Protein AF-A0A545AES4-F1 (afdb_monomer)

Foldseek 3Di:
DDDDDDDDDDDDDDDDDDDDPDDDDDDDDDDDDWDDDPNDIDGPDPPPPDDPDDPDDDDDDDDDDDDDPDPDPDPPPDDPPVPVVVVVVVVVVVVVVVVVVVVVVVVVVVVVVVVVVVVVVVVVVVPVPPDDPDDDDDDDDDDDDDDDDDPDPDPDPDPDPLLDFDLPDDWAWPDFFDKDKDQADAQVFWFAAQLPGDINDPFQGQWGWHQYPVGIKIWRQQFSWKFKDQDLDDDPSRRSVRCVVDTDHTIDHDDQQIKMWTWGDPVRQVVVVHAIKTKIWGFHHQDPSRMTIITIIITGRD

Radius of gyration: 34.96 Å; Cα contacts (8 Å, |Δi|>4): 377; chains: 1; bounding box: 79×64×138 Å

Mean predicted aligned error: 18.35 Å

Solvent-accessible surface area (backbone atoms only — not comparable to full-atom values): 19213 Å² total; per-residue (Å²): 141,83,86,85,89,82,84,86,87,77,86,85,83,78,79,83,79,80,83,83,82,80,81,82,89,75,90,84,77,88,83,72,81,67,59,74,61,93,90,45,80,51,71,79,76,79,78,80,92,78,82,87,77,82,78,81,82,78,85,79,82,90,78,82,87,80,92,74,93,74,88,72,95,66,91,84,74,86,90,64,66,70,60,57,53,50,55,52,52,53,52,51,50,52,53,52,50,54,53,53,55,53,51,54,56,55,55,57,58,54,58,54,52,51,55,53,52,52,53,52,52,55,56,61,67,64,64,81,70,77,73,80,86,79,83,80,89,80,95,74,86,82,77,92,74,81,89,69,76,81,75,76,80,71,77,74,76,71,83,63,57,74,90,58,81,56,71,85,59,79,66,48,78,72,48,70,75,43,75,45,75,47,63,46,73,36,66,87,31,34,37,26,15,71,84,57,88,40,71,65,51,95,65,56,44,22,32,30,31,20,41,46,100,90,43,57,35,43,29,34,77,53,21,70,34,26,18,81,43,93,55,70,80,66,51,72,52,52,34,43,50,42,34,71,75,50,61,44,79,50,63,44,73,80,44,64,60,44,16,37,26,33,33,40,24,54,73,43,23,52,78,70,76,45,70,35,27,43,32,43,39,27,27,67,39,64,46,97,89,54,34,36,34,31,36,32,32,30,22,39,61,104

Structure (mmCIF, N/CA/C/O backbone):
data_AF-A0A545AES4-F1
#
_entry.id   AF-A0A545AES4-F1
#
loop_
_atom_site.group_PDB
_atom_site.id
_atom_site.type_symbol
_atom_site.label_atom_id
_atom_site.label_alt_id
_atom_site.label_comp_id
_atom_site.label_asym_id
_atom_site.label_entity_id
_atom_site.label_seq_id
_atom_site.pdbx_PDB_ins_code
_atom_site.Cartn_x
_atom_site.Cartn_y
_atom_site.Cartn_z
_atom_site.occupancy
_atom_site.B_iso_or_equiv
_atom_site.auth_seq_id
_atom_site.auth_comp_id
_atom_site.auth_asym_id
_atom_site.auth_atom_id
_atom_site.pdbx_PDB_model_num
ATOM 1 N N . MET A 1 1 ? -3.522 9.926 68.751 1.00 45.75 1 MET A N 1
ATOM 2 C CA . MET A 1 1 ? -3.752 11.242 68.118 1.00 45.75 1 MET A CA 1
ATOM 3 C C . MET A 1 1 ? -2.494 11.589 67.343 1.00 45.75 1 MET A C 1
ATOM 5 O O . MET A 1 1 ? -1.474 11.838 67.967 1.00 45.75 1 MET A O 1
ATOM 9 N N . ALA A 1 2 ? -2.539 11.475 66.016 1.00 41.78 2 ALA A N 1
ATOM 10 C CA . ALA A 1 2 ? -1.412 11.739 65.123 1.00 41.78 2 ALA A CA 1
ATOM 11 C C . ALA A 1 2 ? -1.805 12.884 64.181 1.00 41.78 2 ALA A C 1
ATOM 13 O O . ALA A 1 2 ? -2.934 12.910 63.693 1.00 41.78 2 ALA A O 1
ATOM 14 N N . ALA A 1 3 ? -0.907 13.852 64.005 1.00 49.16 3 ALA A N 1
ATOM 15 C CA . ALA A 1 3 ? -1.125 15.043 63.188 1.00 49.16 3 ALA A CA 1
ATOM 16 C C . ALA A 1 3 ? -0.966 14.733 61.683 1.00 49.16 3 ALA A C 1
ATOM 18 O O . ALA A 1 3 ? -0.164 13.863 61.335 1.00 49.16 3 ALA A O 1
ATOM 19 N N . PRO A 1 4 ? -1.686 15.438 60.789 1.00 53.66 4 PRO A N 1
ATOM 20 C CA . PRO A 1 4 ? -1.562 15.244 59.347 1.00 53.66 4 PRO A CA 1
ATOM 21 C C . PRO A 1 4 ? -0.333 15.970 58.758 1.00 53.66 4 PRO A C 1
ATOM 23 O O . PRO A 1 4 ? 0.106 16.984 59.315 1.00 53.66 4 PRO A O 1
ATOM 26 N N . PRO A 1 5 ? 0.220 15.485 57.628 1.00 63.12 5 PRO A N 1
ATOM 27 C CA . PRO A 1 5 ? 1.335 16.129 56.942 1.00 63.12 5 PRO A CA 1
ATOM 28 C C . PRO A 1 5 ? 0.883 17.360 56.139 1.00 63.12 5 PRO A C 1
ATOM 30 O O . PRO A 1 5 ? -0.225 17.411 55.607 1.00 63.12 5 PRO A O 1
ATOM 33 N N . ARG A 1 6 ? 1.765 18.364 56.072 1.00 62.00 6 ARG A N 1
ATOM 34 C CA . ARG A 1 6 ? 1.597 19.618 55.323 1.00 62.00 6 ARG A CA 1
ATOM 35 C C . ARG A 1 6 ? 2.021 19.440 53.859 1.00 62.00 6 ARG A C 1
ATOM 37 O O . ARG A 1 6 ? 3.122 18.954 53.615 1.00 62.00 6 ARG A O 1
ATOM 44 N N . SER A 1 7 ? 1.189 19.904 52.926 1.00 56.56 7 SER A N 1
ATOM 45 C CA . SER A 1 7 ? 1.568 20.164 51.527 1.00 56.56 7 SER A CA 1
ATOM 46 C C . SER A 1 7 ? 2.495 21.379 51.421 1.00 56.56 7 SER A C 1
ATOM 48 O O . SER A 1 7 ? 2.229 22.385 52.085 1.00 56.56 7 SER A O 1
ATOM 50 N N . PRO A 1 8 ? 3.526 21.343 50.560 1.00 63.03 8 PRO A N 1
ATOM 51 C CA . PRO A 1 8 ? 4.177 22.540 50.060 1.00 63.03 8 PRO A CA 1
ATOM 52 C C . PRO A 1 8 ? 3.640 22.883 48.661 1.00 63.03 8 PRO A C 1
ATOM 54 O O . PRO A 1 8 ? 4.053 22.288 47.670 1.00 63.03 8 PRO A O 1
ATOM 57 N N . ASP A 1 9 ? 2.742 23.866 48.600 1.00 59.09 9 ASP A N 1
ATOM 58 C CA . ASP A 1 9 ? 2.491 24.639 47.384 1.00 59.09 9 ASP A CA 1
ATOM 59 C C . ASP A 1 9 ? 3.522 25.770 47.311 1.00 59.09 9 ASP A C 1
ATOM 61 O O . ASP A 1 9 ? 3.648 26.577 48.236 1.00 59.09 9 ASP A O 1
ATOM 65 N N . GLY A 1 10 ? 4.257 25.831 46.205 1.00 54.75 10 GLY A N 1
ATOM 66 C CA . GLY A 1 10 ? 5.103 26.960 45.841 1.00 54.75 10 GLY A CA 1
ATOM 67 C C . GLY A 1 10 ? 4.972 27.217 44.339 1.00 54.75 10 GLY A C 1
ATOM 68 O O . GLY A 1 10 ? 5.222 26.293 43.565 1.00 54.75 10 GLY A O 1
ATOM 69 N N . PRO A 1 11 ? 4.572 28.423 43.899 1.00 59.97 11 PRO A N 1
ATOM 70 C CA . PRO A 1 11 ? 4.516 28.760 42.484 1.00 59.97 11 PRO A CA 1
ATOM 71 C C . PRO A 1 11 ? 5.922 29.100 41.975 1.00 59.97 11 PRO A C 1
ATOM 73 O O . PRO A 1 11 ? 6.606 29.959 42.533 1.00 59.97 11 PRO A O 1
ATOM 76 N N . LEU A 1 12 ? 6.354 28.423 40.910 1.00 57.97 12 LEU A N 1
ATOM 77 C CA . LEU A 1 12 ? 7.539 28.806 40.149 1.00 57.97 12 LEU A CA 1
ATOM 78 C C . LEU A 1 12 ? 7.166 29.948 39.199 1.00 57.97 12 LEU A C 1
ATOM 80 O O . LEU A 1 12 ? 6.454 29.759 38.216 1.00 57.97 12 LEU A O 1
ATOM 84 N N . ASP A 1 13 ? 7.648 31.135 39.548 1.00 55.09 13 ASP A N 1
ATOM 85 C CA . ASP A 1 13 ? 7.622 32.360 38.757 1.00 55.09 13 ASP A CA 1
ATOM 86 C C . ASP A 1 13 ? 8.677 32.248 37.639 1.00 55.09 13 ASP A C 1
ATOM 88 O O . ASP A 1 13 ? 9.871 32.473 37.857 1.00 55.09 13 ASP A O 1
ATOM 92 N N . VAL A 1 14 ? 8.255 31.803 36.451 1.00 58.81 14 VAL A N 1
ATOM 93 C CA . VAL A 1 14 ? 9.099 31.783 35.248 1.00 58.81 14 VAL A CA 1
ATOM 94 C C . VAL A 1 14 ? 8.961 33.139 34.567 1.00 58.81 14 VAL A C 1
ATOM 96 O O . VAL A 1 14 ? 8.034 33.387 33.798 1.00 58.81 14 VAL A O 1
ATOM 99 N N . ARG A 1 15 ? 9.898 34.035 34.888 1.00 53.31 15 ARG A N 1
ATOM 100 C CA . ARG A 1 15 ? 10.128 35.278 34.149 1.00 53.31 15 ARG A CA 1
ATOM 101 C C . ARG A 1 15 ? 10.428 34.950 32.689 1.00 53.31 15 ARG A C 1
ATOM 103 O O . ARG A 1 15 ? 11.353 34.196 32.405 1.00 53.31 15 ARG A O 1
ATOM 110 N N . GLY A 1 16 ? 9.645 35.539 31.791 1.00 52.03 16 GLY A N 1
ATOM 111 C CA . GLY A 1 16 ? 9.922 35.551 30.364 1.00 52.03 16 GLY A CA 1
ATOM 112 C C . GLY A 1 16 ? 11.184 36.357 30.071 1.00 52.03 16 GLY A C 1
ATOM 113 O O . GLY A 1 16 ? 11.254 37.544 30.383 1.00 52.03 16 GLY A O 1
ATOM 114 N N . GLU A 1 17 ? 12.166 35.698 29.471 1.00 45.28 17 GLU A N 1
ATOM 115 C CA . GLU A 1 17 ? 13.206 36.347 28.683 1.00 45.28 17 GLU A CA 1
ATOM 116 C C . GLU A 1 17 ? 12.674 36.456 27.248 1.00 45.28 17 GLU A C 1
ATOM 118 O O . GLU A 1 17 ? 12.504 35.455 26.550 1.00 45.28 17 GLU A O 1
ATOM 123 N N . GLU A 1 18 ? 12.329 37.678 26.839 1.00 52.84 18 GLU A N 1
ATOM 124 C CA . GLU A 1 18 ? 12.037 38.015 25.446 1.00 52.84 18 GLU A CA 1
ATOM 125 C C . GLU A 1 18 ? 13.330 37.904 24.618 1.00 52.84 18 GLU A C 1
ATOM 127 O O . GLU A 1 18 ? 14.343 38.497 24.999 1.00 52.84 18 GLU A O 1
ATOM 132 N N . PRO A 1 19 ? 13.337 37.176 23.487 1.00 53.12 19 PRO A N 1
ATOM 133 C CA . PRO A 1 19 ? 14.471 37.195 22.578 1.00 53.12 19 PRO A CA 1
ATOM 134 C C . PRO A 1 19 ? 14.543 38.539 21.836 1.00 53.12 19 PRO A C 1
ATOM 136 O O . PRO A 1 19 ? 13.635 38.921 21.097 1.00 53.12 19 PRO A O 1
ATOM 139 N N . ASP A 1 20 ? 15.658 39.233 22.057 1.00 53.75 20 ASP A N 1
ATOM 140 C CA . ASP A 1 20 ? 16.100 40.452 21.380 1.00 53.75 20 ASP A CA 1
ATOM 141 C C . ASP A 1 20 ? 16.414 40.164 19.900 1.00 53.75 20 ASP A C 1
ATOM 143 O O . ASP A 1 20 ? 17.462 39.615 19.555 1.00 53.75 20 ASP A O 1
ATOM 147 N N . TRP A 1 21 ? 15.482 40.517 19.012 1.00 45.78 21 TRP A N 1
ATOM 148 C CA . TRP A 1 21 ? 15.680 40.486 17.562 1.00 45.78 21 TRP A CA 1
ATOM 149 C C . TRP A 1 21 ? 16.315 41.798 17.096 1.00 45.78 21 TRP A C 1
ATOM 151 O O . TRP A 1 21 ? 15.661 42.660 16.505 1.00 45.78 21 TRP A O 1
ATOM 161 N N . SER A 1 22 ? 17.613 41.952 17.348 1.00 42.09 22 SER A N 1
ATOM 162 C CA . SER A 1 22 ? 18.402 43.007 16.718 1.00 42.09 22 SER A CA 1
ATOM 163 C C . SER A 1 22 ? 18.635 42.687 15.234 1.00 42.09 22 SER A C 1
ATOM 165 O O . SER A 1 22 ? 19.437 41.844 14.845 1.00 42.09 22 SER A O 1
ATOM 167 N N . VAL A 1 23 ? 17.831 43.370 14.421 1.00 46.19 23 VAL A N 1
ATOM 168 C CA . VAL A 1 23 ? 18.069 43.895 13.068 1.00 46.19 23 VAL A CA 1
ATOM 169 C C . VAL A 1 23 ? 19.469 43.611 12.494 1.00 46.19 23 VAL A C 1
ATOM 171 O O . VAL A 1 23 ? 20.437 44.297 12.819 1.00 46.19 23 VAL A O 1
ATOM 174 N N . TYR A 1 24 ? 19.543 42.668 11.552 1.00 43.44 24 TYR A N 1
ATOM 175 C CA . TYR A 1 24 ? 20.564 42.674 10.503 1.00 43.44 24 TYR A CA 1
ATOM 176 C C . TYR A 1 24 ? 19.987 43.399 9.281 1.00 43.44 24 TYR A C 1
ATOM 178 O O . TYR A 1 24 ? 19.135 42.863 8.575 1.00 43.44 24 TYR A O 1
ATOM 186 N N . ASP A 1 25 ? 20.443 44.632 9.063 1.00 42.59 25 ASP A N 1
ATOM 187 C CA . ASP A 1 25 ? 20.311 45.350 7.795 1.00 42.59 25 ASP A CA 1
ATOM 188 C C . ASP A 1 25 ? 21.421 44.850 6.850 1.00 42.59 25 ASP A C 1
ATOM 190 O O . ASP A 1 25 ? 22.582 45.241 6.984 1.00 42.59 25 ASP A O 1
ATOM 194 N N . GLU A 1 26 ? 21.075 43.990 5.889 1.00 42.25 26 GLU A N 1
ATOM 195 C CA . GLU A 1 26 ? 21.877 43.773 4.679 1.00 42.25 26 GLU A CA 1
ATOM 196 C C . GLU A 1 26 ? 21.095 44.251 3.443 1.00 42.25 26 GLU A C 1
ATOM 198 O O . GLU A 1 26 ? 19.902 43.960 3.302 1.00 42.25 26 GLU A O 1
ATOM 203 N N . PRO A 1 27 ? 21.734 44.996 2.522 1.00 47.88 27 PRO A N 1
ATOM 204 C CA . PRO A 1 27 ? 21.042 45.590 1.396 1.00 47.88 27 PRO A CA 1
ATOM 205 C C . PRO A 1 27 ? 20.914 44.602 0.232 1.00 47.88 27 PRO A C 1
ATOM 207 O O . PRO A 1 27 ? 21.886 44.251 -0.429 1.00 47.88 27 PRO A O 1
ATOM 210 N N . GLY A 1 28 ? 19.664 44.281 -0.096 1.00 48.66 28 GLY A N 1
ATOM 211 C CA . GLY A 1 28 ? 19.215 44.151 -1.479 1.00 48.66 28 GLY A CA 1
ATOM 212 C C . GLY A 1 28 ? 19.453 42.811 -2.168 1.00 48.66 28 GLY A C 1
ATOM 213 O O . GLY A 1 28 ? 20.361 42.681 -2.978 1.00 48.66 28 GLY A O 1
ATOM 214 N N . THR A 1 29 ? 18.493 41.897 -2.030 1.00 38.88 29 THR A N 1
ATOM 215 C CA . THR A 1 29 ? 18.044 41.059 -3.152 1.00 38.88 29 THR A CA 1
ATOM 216 C C . THR A 1 29 ? 16.517 40.943 -3.119 1.00 38.88 29 THR A C 1
ATOM 218 O O . THR A 1 29 ? 15.889 40.979 -2.064 1.00 38.88 29 THR A O 1
ATOM 221 N N . ARG A 1 30 ? 15.904 40.966 -4.306 1.00 43.34 30 ARG A N 1
ATOM 222 C CA . ARG A 1 30 ? 14.454 41.070 -4.519 1.00 43.34 30 ARG A CA 1
ATOM 223 C C . ARG A 1 30 ? 13.735 39.845 -3.939 1.00 43.34 30 ARG A C 1
ATOM 225 O O . ARG A 1 30 ? 14.039 38.722 -4.317 1.00 43.34 30 ARG A O 1
ATOM 232 N N . PHE A 1 31 ? 12.777 40.086 -3.047 1.00 40.44 31 PHE A N 1
ATOM 233 C CA . PHE A 1 31 ? 11.966 39.060 -2.393 1.00 40.44 31 PHE A CA 1
ATOM 234 C C . PHE A 1 31 ? 10.970 38.404 -3.362 1.00 40.44 31 PHE A C 1
ATOM 236 O O . PHE A 1 31 ? 9.982 39.029 -3.746 1.00 40.44 31 PHE A O 1
ATOM 243 N N . GLY A 1 32 ? 11.181 37.120 -3.656 1.00 44.41 32 GLY A N 1
ATOM 244 C CA . GLY A 1 32 ? 10.084 36.154 -3.717 1.00 44.41 32 GLY A CA 1
ATOM 245 C C . GLY A 1 32 ? 9.670 35.797 -2.285 1.00 44.41 32 GLY A C 1
ATOM 246 O O . GLY A 1 32 ? 10.514 35.729 -1.387 1.00 44.41 32 GLY A O 1
ATOM 247 N N . ARG A 1 33 ? 8.369 35.643 -2.029 1.00 40.34 33 ARG A N 1
ATOM 248 C CA . ARG A 1 33 ? 7.863 35.269 -0.701 1.00 40.34 33 ARG A CA 1
ATOM 249 C C . ARG A 1 33 ? 8.246 33.814 -0.437 1.00 40.34 33 ARG A C 1
ATOM 251 O O . ARG A 1 33 ? 7.745 32.926 -1.107 1.00 40.34 33 ARG A O 1
ATOM 258 N N . SER A 1 34 ? 9.124 33.572 0.530 1.00 40.31 34 SER A N 1
ATOM 259 C CA . SER A 1 34 ? 9.355 32.229 1.063 1.00 40.31 34 SER A CA 1
ATOM 260 C C . SER A 1 34 ? 8.657 32.112 2.413 1.00 40.31 34 SER A C 1
ATOM 262 O O . SER A 1 34 ? 8.711 33.026 3.237 1.00 40.31 34 SER A O 1
ATOM 264 N N . ALA A 1 35 ? 7.963 30.999 2.624 1.00 42.31 35 ALA A N 1
ATOM 265 C CA . ALA A 1 35 ? 7.434 30.613 3.921 1.00 42.31 35 ALA A CA 1
ATOM 266 C C . ALA A 1 35 ? 8.080 29.283 4.308 1.00 42.31 35 ALA A C 1
ATOM 268 O O . ALA A 1 35 ? 8.069 28.325 3.534 1.00 42.31 35 ALA A O 1
ATOM 269 N N . THR A 1 36 ? 8.660 29.233 5.502 1.00 36.16 36 THR A N 1
ATOM 270 C CA . THR A 1 36 ? 9.260 28.013 6.042 1.00 36.16 36 THR A CA 1
ATOM 271 C C . THR A 1 36 ? 8.241 27.345 6.948 1.00 36.16 36 THR A C 1
ATOM 273 O O . THR A 1 36 ? 7.887 27.889 7.994 1.00 36.16 36 THR A O 1
ATOM 276 N N . VAL A 1 37 ? 7.777 26.160 6.561 1.00 41.34 37 VAL A N 1
ATOM 277 C CA . VAL A 1 37 ? 6.876 25.337 7.374 1.00 41.34 37 VAL A CA 1
ATOM 278 C C . VAL A 1 37 ? 7.590 24.006 7.629 1.00 41.34 37 VAL A C 1
ATOM 280 O O . VAL A 1 37 ? 7.983 23.315 6.695 1.00 41.34 37 VAL A O 1
ATOM 283 N N . TYR A 1 38 ? 7.849 23.699 8.906 1.00 44.91 38 TYR A N 1
ATOM 284 C CA . TYR A 1 38 ? 8.567 22.501 9.386 1.00 44.91 38 TYR A CA 1
ATOM 285 C C . TYR A 1 38 ? 9.943 22.230 8.744 1.00 44.91 38 TYR A C 1
ATOM 287 O O . TYR A 1 38 ? 10.274 21.100 8.397 1.00 44.91 38 TYR A O 1
ATOM 295 N N . GLY A 1 39 ? 10.783 23.258 8.599 1.00 47.69 39 GLY A N 1
ATOM 296 C CA . GLY A 1 39 ? 12.192 23.077 8.212 1.00 47.69 39 GLY A CA 1
ATOM 297 C C . GLY A 1 39 ? 12.441 22.761 6.732 1.00 47.69 39 GLY A C 1
ATOM 298 O O . GLY A 1 39 ? 13.594 22.583 6.345 1.00 47.69 39 GLY A O 1
ATOM 299 N N . ARG A 1 40 ? 11.400 22.750 5.889 1.00 31.84 40 ARG A N 1
ATOM 300 C CA . ARG A 1 40 ? 11.537 22.811 4.429 1.00 31.84 40 ARG A CA 1
ATOM 301 C C . ARG A 1 40 ? 11.190 24.211 3.934 1.00 31.84 40 ARG A C 1
ATOM 303 O O . ARG A 1 40 ? 10.124 24.745 4.237 1.00 31.84 40 ARG A O 1
ATOM 310 N N . THR A 1 41 ? 12.102 24.797 3.168 1.00 45.59 41 THR A N 1
ATOM 311 C CA . THR A 1 41 ? 11.870 26.056 2.457 1.00 45.59 41 THR A CA 1
ATOM 312 C C . THR A 1 41 ? 11.164 25.732 1.147 1.00 45.59 41 THR A C 1
ATOM 314 O O . THR A 1 41 ? 11.749 25.075 0.287 1.00 45.59 41 THR A O 1
ATOM 317 N N . VAL A 1 42 ? 9.913 26.164 0.996 1.00 42.81 42 VAL A N 1
ATOM 318 C CA . VAL A 1 42 ? 9.211 26.118 -0.292 1.00 42.81 42 VAL A CA 1
ATOM 319 C C . VAL A 1 42 ? 9.436 27.463 -0.971 1.00 42.81 42 VAL A C 1
ATOM 321 O O . VAL A 1 42 ? 9.063 28.508 -0.435 1.00 42.81 42 VAL A O 1
ATOM 324 N N . THR A 1 43 ? 10.108 27.446 -2.117 1.00 49.00 43 THR A N 1
ATOM 325 C CA . THR A 1 43 ? 10.236 28.614 -2.989 1.00 49.00 43 THR A CA 1
ATOM 326 C C . THR A 1 43 ? 9.230 28.474 -4.119 1.00 49.00 43 THR A C 1
ATOM 328 O O . THR A 1 43 ? 9.356 27.545 -4.918 1.00 49.00 43 THR A O 1
ATOM 331 N N . ASP A 1 44 ? 8.262 29.388 -4.193 1.00 43.00 44 ASP A N 1
ATOM 332 C CA . ASP A 1 44 ? 7.450 29.569 -5.397 1.00 43.00 44 ASP A CA 1
ATOM 333 C C . ASP A 1 44 ? 8.389 29.981 -6.534 1.00 43.00 44 ASP A C 1
ATOM 335 O O . ASP A 1 44 ? 8.937 31.085 -6.549 1.00 43.00 44 ASP A O 1
ATOM 339 N N . TYR A 1 45 ? 8.637 29.051 -7.450 1.00 44.81 45 TYR A N 1
ATOM 340 C CA . TYR A 1 45 ? 9.324 29.327 -8.699 1.00 44.81 45 TYR A CA 1
ATOM 341 C C . TYR A 1 45 ? 8.250 29.722 -9.716 1.00 44.81 45 TYR A C 1
ATOM 343 O O . TYR A 1 45 ? 7.579 28.852 -10.268 1.00 44.81 45 TYR A O 1
ATOM 351 N N . GLU A 1 46 ? 8.039 31.026 -9.922 1.00 44.50 46 GLU A N 1
ATOM 352 C CA . GLU A 1 46 ? 7.341 31.516 -11.117 1.00 44.50 46 GLU A CA 1
ATOM 353 C C . GLU A 1 46 ? 8.223 31.166 -12.326 1.00 44.50 46 GLU A C 1
ATOM 355 O O . GLU A 1 46 ? 9.357 31.648 -12.396 1.00 44.50 46 GLU A O 1
ATOM 360 N N . PRO A 1 47 ? 7.781 30.296 -13.253 1.00 53.78 47 PRO A N 1
ATOM 361 C CA . PRO A 1 47 ? 8.545 30.049 -14.462 1.00 53.78 47 PRO A CA 1
ATOM 362 C C . PRO A 1 47 ? 8.517 31.317 -15.319 1.00 53.78 47 PRO A C 1
ATOM 364 O O . PRO A 1 47 ? 7.453 31.762 -15.744 1.00 53.78 47 PRO A O 1
ATOM 367 N N . ASP A 1 48 ? 9.693 31.888 -15.577 1.00 45.34 48 ASP A N 1
ATOM 368 C CA . ASP A 1 48 ? 9.866 32.936 -16.579 1.00 45.34 48 ASP A CA 1
ATOM 369 C C . ASP A 1 48 ? 9.408 32.393 -17.947 1.00 45.34 48 ASP A C 1
ATOM 371 O O . ASP A 1 48 ? 10.065 31.548 -18.565 1.00 45.34 48 ASP A O 1
ATOM 375 N N . GLU A 1 49 ? 8.255 32.867 -18.422 1.00 50.88 49 GLU A N 1
ATOM 376 C CA . GLU A 1 49 ? 7.750 32.615 -19.770 1.00 50.88 49 GLU A CA 1
ATOM 377 C C . GLU A 1 49 ? 8.524 33.454 -20.793 1.00 50.88 49 GLU A C 1
ATOM 379 O O . GLU A 1 49 ? 7.994 34.408 -21.345 1.00 50.88 49 GLU A O 1
ATOM 384 N N . ASP A 1 50 ? 9.787 33.124 -21.057 1.00 52.75 50 ASP A N 1
ATOM 385 C CA . ASP A 1 50 ? 10.555 33.789 -22.114 1.00 52.75 50 ASP A CA 1
ATOM 386 C C . ASP A 1 50 ? 11.661 32.873 -22.656 1.00 52.75 50 ASP A C 1
ATOM 388 O O . ASP A 1 50 ? 12.789 32.919 -22.180 1.00 52.75 50 ASP A O 1
ATOM 392 N N . LEU A 1 51 ? 11.342 32.033 -23.658 1.00 49.69 51 LEU A N 1
ATOM 393 C CA . LEU A 1 51 ? 12.235 31.629 -24.773 1.00 49.69 51 LEU A CA 1
ATOM 394 C C . LEU A 1 51 ? 11.612 30.527 -25.656 1.00 49.69 51 LEU A C 1
ATOM 396 O O . LEU A 1 51 ? 12.140 29.425 -25.803 1.00 49.69 51 LEU A O 1
ATOM 400 N N . LEU A 1 52 ? 10.507 30.839 -26.339 1.00 46.25 52 LEU A N 1
ATOM 401 C CA . LEU A 1 52 ? 10.082 30.073 -27.517 1.00 46.25 52 LEU A CA 1
ATOM 402 C C . LEU A 1 52 ? 10.790 30.613 -28.765 1.00 46.25 52 LEU A C 1
ATOM 404 O O . LEU A 1 52 ? 10.270 31.438 -29.516 1.00 46.25 52 LEU A O 1
ATOM 408 N N . GLY A 1 53 ? 12.010 30.121 -28.986 1.00 41.66 53 GLY A N 1
ATOM 409 C CA . GLY A 1 53 ? 12.694 30.224 -30.269 1.00 41.66 53 GLY A CA 1
ATOM 410 C C . GLY A 1 53 ? 11.962 29.395 -31.325 1.00 41.66 53 GLY A C 1
ATOM 411 O O . GLY A 1 53 ? 12.065 28.171 -31.352 1.00 41.66 53 GLY A O 1
ATOM 412 N N . PHE A 1 54 ? 11.226 30.076 -32.202 1.00 41.53 54 PHE A N 1
ATOM 413 C CA . PHE A 1 54 ? 10.652 29.523 -33.426 1.00 41.53 54 PHE A CA 1
ATOM 414 C C . PHE A 1 54 ? 11.757 28.931 -34.318 1.00 41.53 54 PHE A C 1
ATOM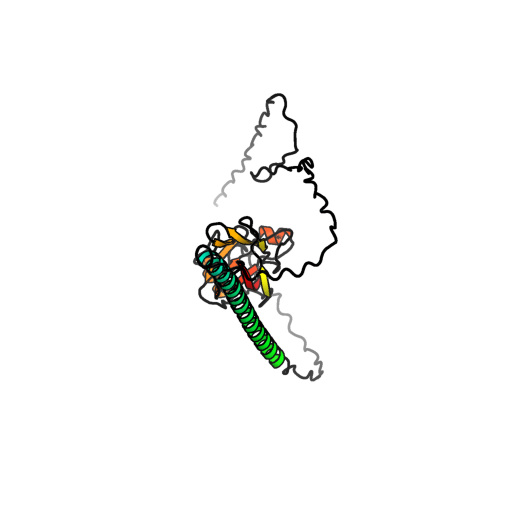 416 O O . PHE A 1 54 ? 12.527 29.665 -34.940 1.00 41.53 54 PHE A O 1
ATOM 423 N N . VAL A 1 55 ? 11.806 27.603 -34.442 1.00 48.69 55 VAL A N 1
ATOM 424 C CA . VAL A 1 55 ? 12.498 26.942 -35.556 1.00 48.69 55 VAL A CA 1
ATOM 425 C C . VAL A 1 55 ? 11.522 26.904 -36.727 1.00 48.69 55 VAL A C 1
ATOM 427 O O . VAL A 1 55 ? 10.532 26.174 -36.713 1.00 48.69 55 VAL A O 1
ATOM 430 N N . GLY A 1 56 ? 11.784 27.750 -37.722 1.00 37.78 56 GLY A N 1
ATOM 431 C CA . GLY A 1 56 ? 11.008 27.831 -38.952 1.00 37.78 56 GLY A CA 1
ATOM 432 C C . GLY A 1 56 ? 11.018 26.509 -39.719 1.00 37.78 56 GLY A C 1
ATOM 433 O O . GLY A 1 56 ? 12.072 25.962 -40.039 1.00 37.78 56 GLY A O 1
ATOM 434 N N . VAL A 1 57 ? 9.823 26.019 -40.037 1.00 43.62 57 VAL A N 1
ATOM 435 C CA . VAL A 1 57 ? 9.606 24.949 -41.010 1.00 43.62 57 VAL A CA 1
ATOM 436 C C . VAL A 1 57 ? 9.778 25.569 -42.394 1.00 43.62 57 VAL A C 1
ATOM 438 O O . VAL A 1 57 ? 9.007 26.441 -42.787 1.00 43.62 57 VAL A O 1
ATOM 441 N N . ALA A 1 58 ? 10.819 25.162 -43.117 1.00 47.59 58 ALA A N 1
ATOM 442 C CA . ALA A 1 58 ? 10.991 25.545 -44.509 1.00 47.59 58 ALA A CA 1
ATOM 443 C C . ALA A 1 58 ? 9.949 24.825 -45.380 1.00 47.59 58 ALA A C 1
ATOM 445 O O . ALA A 1 58 ? 9.862 23.596 -45.375 1.00 47.59 58 ALA A O 1
ATOM 446 N N . ASP A 1 59 ? 9.185 25.620 -46.127 1.00 48.19 59 ASP A N 1
ATOM 447 C CA . ASP A 1 59 ? 8.321 25.211 -47.233 1.00 48.19 59 ASP A CA 1
ATOM 448 C C . ASP A 1 59 ? 9.074 24.312 -48.227 1.00 48.19 59 ASP A C 1
ATOM 450 O O . ASP A 1 59 ? 10.105 24.698 -48.786 1.00 48.19 59 ASP A O 1
ATOM 454 N N . LEU A 1 60 ? 8.529 23.123 -48.498 1.00 50.50 60 LEU A N 1
ATOM 455 C CA . LEU A 1 60 ? 8.956 22.283 -49.616 1.00 50.50 60 LEU A CA 1
ATOM 456 C C . LEU A 1 60 ? 8.061 22.568 -50.833 1.00 50.50 60 LEU A C 1
ATOM 458 O O . LEU A 1 60 ? 6.843 22.396 -50.746 1.00 50.50 60 LEU A O 1
ATOM 462 N N . PRO A 1 61 ? 8.625 22.961 -51.989 1.00 57.78 61 PRO A N 1
ATOM 463 C CA . PRO A 1 61 ? 7.840 23.218 -53.185 1.00 57.78 61 PRO A CA 1
ATOM 464 C C . PRO A 1 61 ? 7.311 21.920 -53.807 1.00 57.78 61 PRO A C 1
ATOM 466 O O . PRO A 1 61 ? 8.044 20.960 -54.051 1.00 57.78 61 PRO A O 1
ATOM 469 N N . ALA A 1 62 ? 6.022 21.938 -54.140 1.00 54.28 62 ALA A N 1
ATOM 470 C CA . ALA A 1 62 ? 5.370 20.945 -54.979 1.00 54.28 62 ALA A CA 1
ATOM 471 C C . ALA A 1 62 ? 5.944 20.985 -56.409 1.00 54.28 62 ALA A C 1
ATOM 473 O O . ALA A 1 62 ? 5.556 21.813 -57.234 1.00 54.28 62 ALA A O 1
ATOM 474 N N . GLY A 1 63 ? 6.868 20.071 -56.709 1.00 47.50 63 GLY A N 1
ATOM 475 C CA . GLY A 1 63 ? 7.399 19.831 -58.050 1.00 47.50 63 GLY A CA 1
ATOM 476 C C . GLY A 1 63 ? 6.694 18.660 -58.735 1.00 47.50 63 GLY A C 1
ATOM 477 O O . GLY A 1 63 ? 6.914 17.502 -58.390 1.00 47.50 63 GLY A O 1
ATOM 478 N N . ARG A 1 64 ? 5.845 18.966 -59.721 1.00 51.62 64 ARG A N 1
ATOM 479 C CA . ARG A 1 64 ? 5.333 18.013 -60.719 1.00 51.62 64 ARG A CA 1
ATOM 480 C C . ARG A 1 64 ? 6.407 17.679 -61.768 1.00 51.62 64 ARG A C 1
ATOM 482 O O . ARG A 1 64 ? 7.294 18.486 -62.019 1.00 51.62 64 ARG A O 1
ATOM 489 N N . HIS A 1 65 ? 6.154 16.571 -62.476 1.00 43.94 65 HIS A N 1
ATOM 490 C CA . HIS A 1 65 ? 6.719 16.122 -63.765 1.00 43.94 65 HIS A CA 1
ATOM 491 C C . HIS A 1 65 ? 7.990 15.261 -63.691 1.00 43.94 65 HIS A C 1
ATOM 493 O O . HIS A 1 65 ? 9.072 15.742 -63.393 1.00 43.94 65 HIS A O 1
ATOM 499 N N . SER A 1 66 ? 7.894 13.982 -64.062 1.00 48.47 66 SER A N 1
ATOM 500 C CA . SER A 1 66 ? 8.030 13.538 -65.460 1.00 48.47 66 SER A CA 1
ATOM 501 C C . SER A 1 66 ? 8.255 12.030 -65.519 1.00 48.47 66 SER A C 1
ATOM 503 O O . SER A 1 66 ? 9.134 11.483 -64.859 1.00 48.47 66 SER A O 1
ATOM 505 N N . ALA A 1 67 ? 7.467 11.368 -66.363 1.00 56.44 67 ALA A N 1
ATOM 506 C CA . ALA A 1 67 ? 7.736 10.019 -66.820 1.00 56.44 67 ALA A CA 1
ATOM 507 C C . ALA A 1 67 ? 9.057 9.990 -67.605 1.00 56.44 67 ALA A C 1
ATOM 509 O O . ALA A 1 67 ? 9.264 10.800 -68.507 1.00 56.44 67 ALA A O 1
ATOM 510 N N . SER A 1 68 ? 9.924 9.029 -67.297 1.00 45.03 68 SER A N 1
ATOM 511 C CA . SER A 1 68 ? 10.908 8.538 -68.259 1.00 45.03 68 SER A CA 1
ATOM 512 C C . SER A 1 68 ? 11.073 7.033 -68.072 1.00 45.03 68 SER A C 1
ATOM 514 O O . SER A 1 68 ? 11.557 6.545 -67.053 1.00 45.03 68 SER A O 1
ATOM 516 N N . GLU A 1 69 ? 10.598 6.289 -69.066 1.00 52.38 69 GLU A N 1
ATOM 517 C CA . GLU A 1 69 ? 10.939 4.890 -69.273 1.00 52.38 69 GLU A CA 1
ATOM 518 C C . GLU A 1 69 ? 12.409 4.824 -69.703 1.00 52.38 69 GLU A C 1
ATOM 520 O O . GLU A 1 69 ? 12.753 5.016 -70.867 1.00 52.38 69 GLU A O 1
ATOM 525 N N . GLY A 1 70 ? 13.297 4.587 -68.741 1.00 41.84 70 GLY A N 1
ATOM 526 C CA . GLY A 1 70 ? 14.708 4.318 -68.985 1.00 41.84 70 GLY A CA 1
ATOM 527 C C . GLY A 1 70 ? 14.995 2.827 -68.871 1.00 41.84 70 GLY A C 1
ATOM 528 O O . GLY A 1 70 ? 15.287 2.333 -67.784 1.00 41.84 70 GLY A O 1
ATOM 529 N N . ARG A 1 71 ? 14.953 2.099 -69.994 1.00 54.56 71 ARG A N 1
ATOM 530 C CA . ARG A 1 71 ? 15.616 0.791 -70.106 1.00 54.56 71 ARG A CA 1
ATOM 531 C C . ARG A 1 71 ? 17.121 0.997 -69.929 1.00 54.56 71 ARG A C 1
ATOM 533 O O . ARG A 1 71 ? 17.790 1.453 -70.850 1.00 54.56 71 ARG A O 1
ATOM 540 N N . LEU A 1 72 ? 17.649 0.614 -68.771 1.00 47.59 72 LEU A N 1
ATOM 541 C CA . LEU A 1 72 ? 19.083 0.456 -68.546 1.00 47.59 72 LEU A CA 1
ATOM 542 C C . LEU A 1 72 ? 19.400 -1.033 -68.388 1.00 47.59 72 LEU A C 1
ATOM 544 O O . LEU A 1 72 ? 19.414 -1.584 -67.291 1.00 47.59 72 LEU A O 1
ATOM 548 N N . SER A 1 73 ? 19.685 -1.681 -69.519 1.00 53.75 73 SER A N 1
ATOM 549 C CA . SER A 1 73 ? 20.582 -2.836 -69.547 1.00 53.75 73 SER A CA 1
ATOM 550 C C . SER A 1 73 ? 21.990 -2.320 -69.257 1.00 53.75 73 SER A C 1
ATOM 552 O O . SER A 1 73 ? 22.712 -1.910 -70.160 1.00 53.75 73 SER A O 1
ATOM 554 N N . GLY A 1 74 ? 22.343 -2.275 -67.975 1.00 44.28 74 GLY A N 1
ATOM 555 C CA . GLY A 1 74 ? 23.668 -1.913 -67.494 1.00 44.28 74 GLY A CA 1
ATOM 556 C C . GLY A 1 74 ? 24.195 -3.019 -66.595 1.00 44.28 74 GLY A C 1
ATOM 557 O O . GLY A 1 74 ? 23.662 -3.267 -65.518 1.00 44.28 74 GLY A O 1
ATOM 558 N N . THR A 1 75 ? 25.235 -3.696 -67.060 1.00 55.84 75 THR A N 1
ATOM 559 C CA . THR A 1 75 ? 26.048 -4.666 -66.327 1.00 55.84 75 THR A CA 1
ATOM 560 C C . THR A 1 75 ? 26.653 -4.037 -65.065 1.00 55.84 75 THR A C 1
ATOM 562 O O . THR A 1 75 ? 27.767 -3.525 -65.093 1.00 55.84 75 THR A O 1
ATOM 565 N N . LEU A 1 76 ? 25.928 -4.094 -63.944 1.00 48.47 76 LEU A N 1
ATOM 566 C CA . LEU A 1 76 ? 26.436 -3.846 -62.589 1.00 48.47 76 LEU A CA 1
ATOM 567 C C . LEU A 1 76 ? 27.021 -5.148 -62.030 1.00 48.47 76 LEU A C 1
ATOM 569 O O . LEU A 1 76 ? 26.503 -5.754 -61.093 1.00 48.47 76 LEU A O 1
ATOM 573 N N . ALA A 1 77 ? 28.101 -5.604 -62.657 1.00 51.47 77 ALA A N 1
ATOM 574 C CA . ALA A 1 77 ? 28.943 -6.642 -62.093 1.00 51.47 77 ALA A CA 1
ATOM 575 C C . ALA A 1 77 ? 30.005 -5.986 -61.199 1.00 51.47 77 ALA A C 1
ATOM 577 O O . ALA A 1 77 ? 30.792 -5.164 -61.656 1.00 51.47 77 ALA A O 1
ATOM 578 N N . ALA A 1 78 ? 30.019 -6.425 -59.939 1.00 56.47 78 ALA A N 1
ATOM 579 C CA . ALA A 1 78 ? 31.179 -6.460 -59.051 1.00 56.47 78 ALA A CA 1
ATOM 580 C C . ALA A 1 78 ? 31.730 -5.120 -58.515 1.00 56.47 78 ALA A C 1
ATOM 582 O O . ALA A 1 78 ? 32.777 -4.670 -58.957 1.00 56.47 78 ALA A O 1
ATOM 583 N N . ALA A 1 79 ? 31.070 -4.553 -57.489 1.00 52.09 79 ALA A N 1
ATOM 584 C CA . ALA A 1 79 ? 31.747 -3.883 -56.349 1.00 52.09 79 ALA A CA 1
ATOM 585 C C . ALA A 1 79 ? 30.809 -3.346 -55.233 1.00 52.09 79 ALA A C 1
ATOM 587 O O . ALA A 1 79 ? 31.315 -2.853 -54.234 1.00 52.09 79 ALA A O 1
ATOM 588 N N . GLY A 1 80 ? 29.471 -3.424 -55.348 1.00 49.66 80 GLY A N 1
ATOM 589 C CA . GLY A 1 80 ? 28.561 -2.786 -54.364 1.00 49.66 80 GLY A CA 1
ATOM 590 C C . GLY A 1 80 ? 27.394 -3.625 -53.824 1.00 49.66 80 GLY A C 1
ATOM 591 O O . GLY A 1 80 ? 26.706 -3.198 -52.901 1.00 49.66 80 GLY A O 1
ATOM 592 N N . LEU A 1 81 ? 27.175 -4.835 -54.350 1.00 53.81 81 LEU A N 1
ATOM 593 C CA . LEU A 1 81 ? 26.054 -5.702 -53.959 1.00 53.81 81 LEU A CA 1
ATOM 594 C C . LEU A 1 81 ? 26.043 -6.194 -52.493 1.00 53.81 81 LEU A C 1
ATOM 596 O O . LEU A 1 81 ? 24.940 -6.318 -51.955 1.00 53.81 81 LEU A O 1
ATOM 600 N N . PRO A 1 82 ? 27.176 -6.452 -51.800 1.00 61.06 82 PRO A N 1
ATOM 601 C CA . PRO A 1 82 ? 27.093 -6.989 -50.440 1.00 61.06 82 PRO A CA 1
ATOM 602 C C . PRO A 1 82 ? 26.569 -5.960 -49.429 1.00 61.06 82 PRO A C 1
ATOM 604 O O . PRO A 1 82 ? 25.929 -6.343 -48.455 1.00 61.06 82 PRO A O 1
ATOM 607 N N . VAL A 1 83 ? 26.772 -4.660 -49.672 1.00 69.62 83 VAL A N 1
ATOM 608 C CA . VAL A 1 83 ? 26.360 -3.599 -48.736 1.00 69.62 83 VAL A CA 1
ATOM 609 C C . VAL A 1 83 ? 24.844 -3.402 -48.754 1.00 69.62 83 VAL A C 1
ATOM 611 O O . VAL A 1 83 ? 24.222 -3.285 -47.701 1.00 69.62 83 VAL A O 1
ATOM 614 N N . VAL A 1 84 ? 24.227 -3.437 -49.939 1.00 73.31 84 VAL A N 1
ATOM 615 C CA . VAL A 1 84 ? 22.766 -3.315 -50.074 1.00 73.31 84 VAL A CA 1
ATOM 616 C C . VAL A 1 84 ? 22.061 -4.542 -49.488 1.00 73.31 84 VAL A C 1
ATOM 618 O O . VAL A 1 84 ? 21.074 -4.398 -48.769 1.00 73.31 84 VAL A O 1
ATOM 621 N N . ALA A 1 85 ? 22.597 -5.746 -49.721 1.00 75.94 85 ALA A N 1
ATOM 622 C CA . ALA A 1 85 ? 22.054 -6.976 -49.145 1.00 75.94 85 ALA A CA 1
ATOM 623 C C . ALA A 1 85 ? 22.144 -6.993 -47.607 1.00 75.94 85 ALA A C 1
ATOM 625 O O . ALA A 1 85 ? 21.184 -7.387 -46.944 1.00 75.94 85 ALA A O 1
ATOM 626 N N . LEU A 1 86 ? 23.256 -6.512 -47.035 1.00 81.94 86 LEU A N 1
ATOM 627 C CA . LEU A 1 86 ? 23.419 -6.384 -45.585 1.00 81.94 86 LEU A CA 1
ATOM 628 C C . LEU A 1 86 ? 22.410 -5.389 -44.990 1.00 81.94 86 LEU A C 1
ATOM 630 O O . LEU A 1 86 ? 21.778 -5.687 -43.980 1.00 81.94 86 LEU A O 1
ATOM 634 N N . GLY A 1 87 ? 22.214 -4.237 -45.641 1.00 81.94 87 GLY A N 1
ATOM 635 C CA . GLY A 1 87 ? 21.244 -3.232 -45.199 1.00 81.94 87 GLY A CA 1
ATOM 636 C C . GLY A 1 87 ? 19.815 -3.777 -45.142 1.00 81.94 87 GLY A C 1
ATOM 637 O O . GLY A 1 87 ? 19.123 -3.598 -44.141 1.00 81.94 87 GLY A O 1
ATOM 638 N N . ILE A 1 88 ? 19.393 -4.517 -46.172 1.00 84.19 88 ILE A N 1
ATOM 639 C CA . ILE A 1 88 ? 18.059 -5.139 -46.214 1.00 84.19 88 ILE A CA 1
ATOM 640 C C . ILE A 1 88 ? 17.911 -6.210 -45.121 1.00 84.19 88 ILE A C 1
ATOM 642 O O . ILE A 1 88 ? 16.868 -6.274 -44.470 1.00 84.19 88 ILE A O 1
ATOM 646 N N . ALA A 1 89 ? 18.947 -7.017 -44.869 1.00 86.81 89 ALA A N 1
ATOM 647 C CA . ALA A 1 89 ? 18.916 -8.045 -43.826 1.00 86.81 89 ALA A CA 1
ATOM 648 C C . ALA A 1 89 ? 18.767 -7.451 -42.412 1.00 86.81 89 ALA A C 1
ATOM 650 O O . ALA A 1 89 ? 18.002 -7.978 -41.604 1.00 86.81 89 ALA A O 1
ATOM 651 N N . VAL A 1 90 ? 19.440 -6.331 -42.124 1.00 88.88 90 VAL A N 1
ATOM 652 C CA . VAL A 1 90 ? 19.326 -5.633 -40.830 1.00 88.88 90 VAL A CA 1
ATOM 653 C C . VAL A 1 90 ? 17.923 -5.057 -40.631 1.00 88.88 90 VAL A C 1
ATOM 655 O O . VAL A 1 90 ? 17.341 -5.218 -39.559 1.00 88.88 90 VAL A O 1
ATOM 658 N N . VAL A 1 91 ? 17.342 -4.443 -41.667 1.00 90.44 91 VAL A N 1
ATOM 659 C CA . VAL A 1 91 ? 15.966 -3.920 -41.603 1.00 90.44 91 VAL A CA 1
ATOM 660 C C . VAL A 1 91 ? 14.957 -5.051 -41.384 1.00 90.44 91 VAL A C 1
ATOM 662 O O . VAL A 1 91 ? 14.063 -4.917 -40.550 1.00 90.44 91 VAL A O 1
ATOM 665 N N . ALA A 1 92 ? 15.119 -6.191 -42.063 1.00 92.19 92 ALA A N 1
ATOM 666 C CA . ALA A 1 92 ? 14.254 -7.354 -41.867 1.00 92.19 92 ALA A CA 1
ATOM 667 C C . ALA A 1 92 ? 14.336 -7.912 -40.432 1.00 92.19 92 ALA A C 1
ATOM 669 O O . ALA A 1 92 ? 13.306 -8.252 -39.850 1.00 92.19 92 ALA A O 1
ATOM 670 N N . LEU A 1 93 ? 15.534 -7.951 -39.83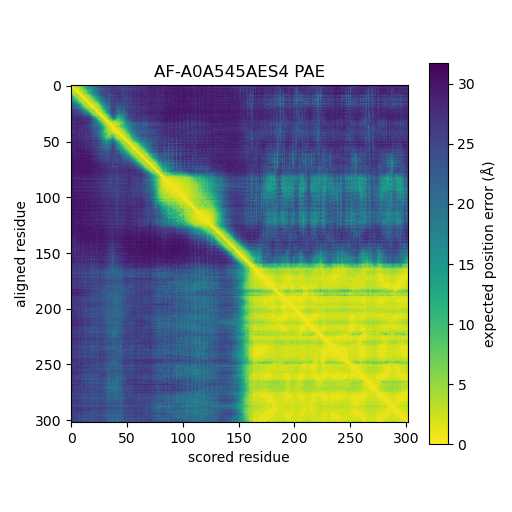8 1.00 89.94 93 LEU A N 1
ATOM 671 C CA . LEU A 1 93 ? 15.742 -8.360 -38.443 1.00 89.94 93 LEU A CA 1
ATOM 672 C C . LEU A 1 93 ? 15.076 -7.405 -37.446 1.00 89.94 93 LEU A C 1
ATOM 674 O O . LEU A 1 93 ? 14.463 -7.861 -36.483 1.00 89.94 93 LEU A O 1
ATOM 678 N N . LEU A 1 94 ? 15.141 -6.095 -37.696 1.00 90.06 94 LEU A N 1
ATOM 679 C CA . LEU A 1 94 ? 14.455 -5.088 -36.883 1.00 90.06 94 LEU A CA 1
ATOM 680 C C . LEU A 1 94 ? 12.933 -5.261 -36.925 1.00 90.06 94 LEU A C 1
ATOM 682 O O . LEU A 1 94 ? 12.289 -5.278 -35.878 1.00 90.06 94 LEU A O 1
ATOM 686 N N . ILE A 1 95 ? 12.361 -5.451 -38.119 1.00 90.06 95 ILE A N 1
ATOM 687 C CA . ILE A 1 95 ? 10.915 -5.671 -38.282 1.00 90.06 95 ILE A CA 1
ATOM 688 C C . ILE A 1 95 ? 10.487 -6.972 -37.587 1.00 90.06 95 ILE A C 1
ATOM 690 O O . ILE A 1 95 ? 9.491 -6.979 -36.863 1.00 90.06 95 ILE A O 1
ATOM 694 N N . ALA A 1 96 ? 11.253 -8.056 -37.747 1.00 89.94 96 ALA A N 1
ATOM 695 C CA . ALA A 1 96 ? 10.988 -9.321 -37.064 1.00 89.94 96 ALA A CA 1
ATOM 696 C C . ALA A 1 96 ? 11.071 -9.178 -35.532 1.00 89.94 96 ALA A C 1
ATOM 698 O O . ALA A 1 96 ? 10.211 -9.695 -34.819 1.00 89.94 96 ALA A O 1
ATOM 699 N N . GLY A 1 97 ? 12.048 -8.425 -35.017 1.00 88.06 97 GLY A N 1
ATOM 700 C CA . GLY A 1 97 ? 12.177 -8.132 -33.588 1.00 88.06 97 GLY A CA 1
ATOM 701 C C . GLY A 1 97 ? 10.957 -7.396 -33.027 1.00 88.06 97 GLY A C 1
ATOM 702 O O . GLY A 1 97 ? 10.368 -7.846 -32.045 1.00 88.06 97 GLY A O 1
ATOM 703 N N . ILE A 1 98 ? 10.512 -6.328 -33.697 1.00 85.19 98 ILE A N 1
ATOM 704 C CA . ILE A 1 98 ? 9.329 -5.548 -33.291 1.00 85.19 98 ILE A CA 1
ATOM 705 C C . ILE A 1 98 ? 8.056 -6.416 -33.320 1.00 85.19 98 ILE A C 1
ATOM 707 O O . ILE A 1 98 ? 7.241 -6.359 -32.394 1.00 85.19 98 ILE A O 1
ATOM 711 N N . ALA A 1 99 ? 7.896 -7.265 -34.341 1.00 84.19 99 ALA A N 1
ATOM 712 C CA . ALA A 1 99 ? 6.768 -8.196 -34.438 1.00 84.19 99 ALA A CA 1
ATOM 713 C C . ALA A 1 99 ? 6.765 -9.242 -33.305 1.00 84.19 99 ALA A C 1
ATOM 715 O O . ALA A 1 99 ? 5.712 -9.597 -32.777 1.00 84.19 99 ALA A O 1
ATOM 716 N N . THR A 1 100 ? 7.944 -9.706 -32.884 1.00 86.00 100 THR A N 1
ATOM 717 C CA . THR A 1 100 ? 8.065 -10.687 -31.794 1.00 86.00 100 THR A CA 1
ATOM 718 C C . THR A 1 100 ? 7.694 -10.062 -30.445 1.00 86.00 100 THR A C 1
ATOM 720 O O . THR A 1 100 ? 6.949 -10.661 -29.671 1.00 86.00 100 THR A O 1
ATOM 723 N N . VAL A 1 101 ? 8.139 -8.827 -30.183 1.00 77.88 101 VAL A N 1
ATOM 724 C CA . VAL A 1 101 ? 7.808 -8.091 -28.948 1.00 77.88 101 VAL A CA 1
ATOM 725 C C . VAL A 1 101 ? 6.307 -7.793 -28.862 1.00 77.88 101 VAL A C 1
ATOM 727 O O . VAL A 1 101 ? 5.686 -8.035 -27.829 1.00 77.88 101 VAL A O 1
ATOM 730 N N . THR A 1 102 ? 5.694 -7.339 -29.958 1.00 74.94 102 THR A N 1
ATOM 731 C CA . THR A 1 102 ? 4.242 -7.079 -29.999 1.00 74.94 102 THR A CA 1
ATOM 732 C C . THR A 1 102 ? 3.409 -8.354 -29.821 1.00 74.94 102 THR A C 1
ATOM 734 O O . THR A 1 102 ? 2.381 -8.314 -29.144 1.00 74.94 102 THR A O 1
ATOM 737 N N . GLY A 1 103 ? 3.876 -9.500 -30.331 1.00 70.56 103 GLY A N 1
ATOM 738 C CA . GLY A 1 103 ? 3.250 -10.805 -30.092 1.00 70.56 103 GLY A CA 1
ATOM 739 C C . GLY A 1 103 ? 3.240 -11.221 -28.615 1.00 70.56 103 GLY A C 1
ATOM 740 O O . GLY 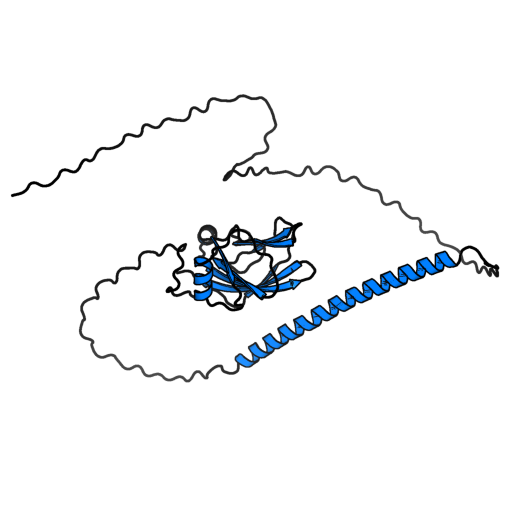A 1 103 ? 2.211 -11.674 -28.117 1.00 70.56 103 GLY A O 1
ATOM 741 N N . ILE A 1 104 ? 4.345 -11.014 -27.889 1.00 72.75 104 ILE A N 1
ATOM 742 C CA . ILE A 1 104 ? 4.448 -11.353 -26.456 1.00 72.75 104 ILE A CA 1
ATOM 743 C C . ILE A 1 104 ? 3.488 -10.494 -25.614 1.00 72.75 104 ILE A C 1
ATOM 745 O O . ILE A 1 104 ? 2.804 -11.016 -24.731 1.00 72.75 104 ILE A O 1
ATOM 749 N N . ILE A 1 105 ? 3.365 -9.200 -25.927 1.00 67.75 105 ILE A N 1
ATOM 750 C CA . ILE A 1 105 ? 2.458 -8.280 -25.216 1.00 67.75 105 ILE A CA 1
ATOM 751 C C . ILE A 1 105 ? 0.984 -8.664 -25.440 1.00 67.75 105 ILE A C 1
ATOM 753 O O . ILE A 1 105 ? 0.178 -8.621 -24.508 1.00 67.75 105 ILE A O 1
ATOM 757 N N . ALA A 1 106 ? 0.619 -9.082 -26.657 1.00 67.06 106 ALA A N 1
ATOM 758 C CA . ALA A 1 106 ? -0.748 -9.500 -26.967 1.00 67.06 106 ALA A CA 1
ATOM 759 C C . ALA A 1 106 ? -1.161 -10.775 -26.208 1.00 67.06 106 ALA A C 1
ATOM 761 O O . ALA A 1 106 ? -2.293 -10.863 -25.728 1.00 67.06 106 ALA A O 1
ATOM 762 N N . VAL A 1 107 ? -0.243 -11.735 -26.040 1.00 70.94 107 VAL A N 1
ATOM 763 C CA . VAL A 1 107 ? -0.504 -12.969 -25.276 1.00 70.94 107 VAL A CA 1
ATOM 764 C C . VAL A 1 107 ? -0.698 -12.674 -23.783 1.00 70.94 107 VAL A C 1
ATOM 766 O O . VAL A 1 107 ? -1.604 -13.239 -23.173 1.00 70.94 107 VAL A O 1
ATOM 769 N N . GLY A 1 108 ? 0.059 -11.732 -23.209 1.00 53.78 108 GLY A N 1
ATOM 770 C CA . GLY A 1 108 ? -0.094 -11.340 -21.800 1.00 53.78 108 GLY A CA 1
ATOM 771 C C . GLY A 1 108 ? -1.457 -10.714 -21.468 1.00 53.78 108 GLY A C 1
ATOM 772 O O . GLY A 1 108 ? -2.010 -10.952 -20.393 1.00 53.78 108 GLY A O 1
ATOM 773 N N . ARG A 1 109 ? -2.057 -9.969 -22.409 1.00 55.38 109 ARG A N 1
ATOM 774 C CA . ARG A 1 109 ? -3.403 -9.389 -22.231 1.00 55.38 109 ARG A CA 1
ATOM 775 C C . ARG A 1 109 ? -4.534 -10.415 -22.356 1.00 55.38 109 ARG A C 1
ATOM 777 O O . ARG A 1 109 ? -5.602 -10.207 -21.788 1.00 55.38 109 ARG A O 1
ATOM 784 N N . ALA A 1 110 ? -4.319 -11.525 -23.064 1.00 60.78 110 ALA A N 1
ATOM 785 C CA . ALA A 1 110 ? -5.330 -12.575 -23.194 1.00 60.78 110 ALA A CA 1
ATOM 786 C C . ALA A 1 110 ? -5.490 -13.389 -21.896 1.00 60.78 110 ALA A C 1
ATOM 788 O O . ALA A 1 110 ? -6.606 -13.753 -21.527 1.00 60.78 110 ALA A O 1
ATOM 789 N N . THR A 1 111 ? -4.400 -13.621 -21.159 1.00 63.69 111 THR A N 1
ATOM 790 C CA . THR A 1 111 ? -4.428 -14.405 -19.912 1.00 63.69 111 THR A CA 1
ATOM 791 C C . THR A 1 111 ? -5.045 -13.649 -18.733 1.00 63.69 111 THR A C 1
ATOM 793 O O . THR A 1 111 ? -5.671 -14.264 -17.871 1.00 63.69 111 THR A O 1
ATOM 796 N N . SER A 1 112 ? -4.931 -12.315 -18.694 1.00 56.41 112 SER A N 1
ATOM 797 C CA . SER A 1 112 ? -5.550 -11.506 -17.632 1.00 56.41 112 SER A CA 1
ATOM 798 C C . SER A 1 112 ? -7.075 -11.423 -17.773 1.00 56.41 112 SER A C 1
ATOM 800 O O . SER A 1 112 ? -7.792 -11.482 -16.771 1.00 56.41 112 SER A O 1
ATOM 802 N N . ALA A 1 113 ? -7.586 -11.383 -19.009 1.00 64.31 113 ALA A N 1
ATOM 803 C CA . ALA A 1 113 ? -9.020 -11.411 -19.290 1.00 64.31 113 ALA A CA 1
ATOM 804 C C . ALA A 1 113 ? -9.677 -12.736 -18.857 1.00 64.31 113 ALA A C 1
ATOM 806 O O . ALA A 1 113 ? -10.789 -12.726 -18.329 1.00 64.31 113 ALA A O 1
ATOM 807 N N . GLU A 1 114 ? -8.985 -13.870 -19.007 1.00 75.94 114 GLU A N 1
ATOM 808 C CA . GLU A 1 114 ? -9.496 -15.176 -18.568 1.00 75.94 114 GLU A CA 1
ATOM 809 C C . GLU A 1 114 ? -9.617 -15.265 -17.036 1.00 75.94 114 GLU A C 1
ATOM 811 O O . GLU A 1 114 ? -10.607 -15.785 -16.515 1.00 75.94 114 GLU A O 1
ATOM 816 N N . GLY A 1 115 ? -8.649 -14.708 -16.300 1.00 68.31 115 GLY A N 1
ATOM 817 C CA . GLY A 1 115 ? -8.696 -14.632 -14.837 1.00 68.31 115 GLY A CA 1
ATOM 818 C C . GLY A 1 115 ? -9.834 -13.742 -14.325 1.00 68.31 115 GLY A C 1
ATOM 819 O O . GLY A 1 115 ? -10.541 -14.120 -13.391 1.00 68.31 115 GLY A O 1
ATOM 820 N N . ALA A 1 116 ? -10.059 -12.590 -14.965 1.00 67.50 116 ALA A N 1
ATOM 821 C CA . ALA A 1 116 ? -11.184 -11.710 -14.648 1.00 67.50 116 ALA A CA 1
ATOM 822 C C . ALA A 1 116 ? -12.539 -12.372 -14.959 1.00 67.50 116 ALA A C 1
ATOM 824 O O . ALA A 1 116 ? -13.451 -12.318 -14.135 1.00 67.50 116 ALA A O 1
ATOM 825 N N . ALA A 1 117 ? -12.655 -13.066 -16.096 1.00 76.56 117 ALA A N 1
ATOM 826 C CA . ALA A 1 117 ? -13.872 -13.783 -16.473 1.00 76.56 117 ALA A CA 1
ATOM 827 C C . ALA A 1 117 ? -14.192 -14.946 -15.516 1.00 76.56 117 ALA A C 1
ATOM 829 O O . ALA A 1 117 ? -15.346 -15.121 -15.133 1.00 76.56 117 ALA A O 1
ATOM 830 N N . LYS A 1 118 ? -13.182 -15.709 -15.072 1.00 85.62 118 LYS A N 1
ATOM 831 C CA . LYS A 1 118 ? -13.361 -16.771 -14.065 1.00 85.62 118 LYS A CA 1
ATOM 832 C C . LYS A 1 118 ? -13.823 -16.212 -12.719 1.00 85.62 118 LYS A C 1
ATOM 834 O O . LYS A 1 118 ? -14.739 -16.773 -12.125 1.00 85.62 118 LYS A O 1
ATOM 839 N N . ARG A 1 119 ? -13.251 -15.090 -12.264 1.00 70.31 119 ARG A N 1
ATOM 840 C CA . ARG A 1 119 ? -13.687 -14.410 -11.030 1.00 70.31 119 ARG A CA 1
ATOM 841 C C . ARG A 1 119 ? -15.128 -13.896 -11.143 1.00 70.31 119 ARG A C 1
ATOM 843 O O . ARG A 1 119 ? -15.927 -14.149 -10.248 1.00 70.31 119 ARG A O 1
ATOM 850 N N . ALA A 1 120 ? -15.489 -13.282 -12.270 1.00 73.44 120 ALA A N 1
ATOM 851 C CA . ALA A 1 120 ? -16.860 -12.842 -12.534 1.00 73.44 120 ALA A CA 1
ATOM 852 C C . ALA A 1 120 ? -17.860 -14.014 -12.589 1.00 73.44 120 ALA A C 1
ATOM 854 O O . ALA A 1 120 ? -18.971 -13.895 -12.080 1.00 73.44 120 ALA A O 1
ATOM 855 N N . ALA A 1 121 ? -17.465 -15.163 -13.149 1.00 81.62 121 ALA A N 1
ATOM 856 C CA . ALA A 1 121 ? -18.307 -16.359 -13.193 1.00 81.62 121 ALA A CA 1
ATOM 857 C C . ALA A 1 121 ? -18.547 -16.972 -11.801 1.00 81.62 121 ALA A C 1
ATOM 859 O O . ALA A 1 121 ? -19.658 -17.408 -11.512 1.00 81.62 121 ALA A O 1
ATOM 860 N N . VAL A 1 122 ? -17.537 -16.979 -10.922 1.00 80.00 122 VAL A N 1
ATOM 861 C CA . VAL A 1 122 ? -17.684 -17.452 -9.531 1.00 80.00 122 VAL A CA 1
ATOM 862 C C . VAL A 1 122 ? -18.553 -16.495 -8.708 1.00 80.00 122 VAL A C 1
ATOM 864 O O . VAL A 1 122 ? -19.399 -16.952 -7.938 1.00 80.00 122 VAL A O 1
ATOM 867 N N . ALA A 1 123 ? -18.402 -15.182 -8.910 1.00 71.44 123 ALA A N 1
ATOM 868 C CA . ALA A 1 123 ? -19.254 -14.180 -8.273 1.00 71.44 123 ALA A CA 1
ATOM 869 C C . ALA A 1 123 ? -20.724 -14.331 -8.706 1.00 71.44 123 ALA A C 1
ATOM 871 O O . ALA A 1 123 ? -21.607 -14.386 -7.857 1.00 71.44 123 ALA A O 1
ATOM 872 N N . ALA A 1 124 ? -20.981 -14.511 -10.007 1.00 76.12 124 ALA A N 1
ATOM 873 C CA . ALA A 1 124 ? -22.332 -14.721 -10.531 1.00 76.12 124 ALA A CA 1
ATOM 874 C C . ALA A 1 124 ? -22.982 -16.026 -10.031 1.00 76.12 124 ALA A C 1
ATOM 876 O O . ALA A 1 124 ? -24.186 -16.060 -9.805 1.00 76.12 124 ALA A O 1
ATOM 877 N N . ALA A 1 125 ? -22.199 -17.087 -9.812 1.00 78.25 125 ALA A N 1
ATOM 878 C CA . ALA A 1 125 ? -22.705 -18.350 -9.267 1.00 78.25 125 ALA A CA 1
ATOM 879 C C . ALA A 1 125 ? -23.067 -18.279 -7.768 1.00 78.25 125 ALA A C 1
ATOM 881 O O . ALA A 1 125 ? -23.758 -19.162 -7.264 1.00 78.25 125 ALA A O 1
ATOM 882 N N . SER A 1 126 ? -22.607 -17.251 -7.049 1.00 73.62 126 SER A N 1
ATOM 883 C CA . SER A 1 126 ? -22.849 -17.100 -5.606 1.00 73.62 126 SER A CA 1
ATOM 884 C C . SER A 1 126 ? -24.132 -16.319 -5.278 1.00 73.62 126 SER A C 1
ATOM 886 O O . SER A 1 126 ? -24.586 -16.362 -4.138 1.00 73.62 126 SER A O 1
ATOM 888 N N . ASP A 1 127 ? -24.749 -15.661 -6.267 1.00 60.28 127 ASP A N 1
ATOM 889 C CA . ASP A 1 127 ? -25.968 -14.848 -6.096 1.00 60.28 127 ASP A CA 1
ATOM 890 C C . ASP A 1 127 ? -27.281 -15.659 -6.204 1.00 60.28 127 ASP A C 1
ATOM 892 O O . ASP A 1 127 ? -28.368 -15.153 -5.926 1.00 60.28 127 ASP A O 1
ATOM 896 N N . GLU A 1 128 ? -27.216 -16.948 -6.554 1.00 55.44 128 GLU A N 1
ATOM 897 C CA . GLU A 1 128 ? -28.401 -17.805 -6.750 1.00 55.44 128 GLU A CA 1
ATOM 898 C C . GLU A 1 128 ? -28.943 -18.455 -5.453 1.00 55.44 128 GLU A C 1
ATOM 900 O O . GLU A 1 128 ? -29.771 -19.362 -5.505 1.00 55.44 128 GLU A O 1
ATOM 905 N N . HIS A 1 129 ? -28.503 -18.001 -4.272 1.00 55.72 129 HIS A N 1
ATOM 906 C CA . HIS A 1 129 ? -29.002 -18.460 -2.960 1.00 55.72 129 HIS A CA 1
ATOM 907 C C . HIS A 1 129 ? -29.661 -17.352 -2.117 1.00 55.72 129 HIS A C 1
ATOM 909 O O . HIS A 1 129 ? -29.714 -17.440 -0.888 1.00 55.72 129 HIS A O 1
ATOM 915 N N . ALA A 1 130 ? -30.203 -16.314 -2.764 1.00 52.31 130 ALA A N 1
ATOM 916 C CA . ALA A 1 130 ? -31.054 -15.330 -2.102 1.00 52.31 130 ALA A CA 1
ATOM 917 C C . ALA A 1 130 ? -32.335 -16.002 -1.566 1.00 52.31 130 ALA A C 1
ATOM 919 O O . ALA A 1 130 ? -33.224 -16.413 -2.310 1.00 52.31 130 ALA A O 1
ATOM 920 N N . VAL A 1 131 ? -32.363 -16.137 -0.244 1.00 53.72 131 VAL A N 1
ATOM 921 C CA . VAL A 1 131 ? -33.403 -16.750 0.581 1.00 53.72 131 VAL A CA 1
ATOM 922 C C . VAL A 1 131 ? -34.743 -16.025 0.412 1.00 53.72 131 VAL A C 1
ATOM 924 O O . VAL A 1 131 ? -34.816 -14.798 0.468 1.00 53.72 131 VAL A O 1
ATOM 927 N N . ASP A 1 132 ? -35.797 -16.821 0.238 1.00 51.62 132 ASP A N 1
ATOM 928 C CA . ASP A 1 132 ? -37.207 -16.430 0.180 1.00 51.62 132 ASP A CA 1
ATOM 929 C C . ASP A 1 132 ? -37.621 -15.652 1.455 1.00 51.62 132 ASP A C 1
ATOM 931 O O . ASP A 1 132 ? -37.406 -16.153 2.567 1.00 51.62 132 ASP A O 1
ATOM 935 N N . PRO A 1 133 ? -38.184 -14.430 1.361 1.00 56.28 133 PRO A N 1
ATOM 936 C CA . PRO A 1 133 ? -38.658 -13.698 2.527 1.00 56.28 133 PRO A CA 1
ATOM 937 C C . PRO A 1 133 ? -40.014 -14.257 2.980 1.00 56.28 133 PRO A C 1
ATOM 939 O O . PRO A 1 133 ? -41.073 -13.708 2.668 1.00 56.28 133 PRO A O 1
ATOM 942 N N . GLU A 1 134 ? -39.994 -15.345 3.754 1.00 51.94 134 GLU A N 1
ATOM 943 C CA . GLU A 1 134 ? -41.203 -15.860 4.396 1.00 51.94 134 GLU A CA 1
ATOM 944 C C . GLU A 1 134 ? -41.593 -14.972 5.586 1.00 51.94 134 GLU A C 1
ATOM 946 O O . GLU A 1 134 ? -40.971 -14.943 6.650 1.00 51.94 134 GLU A O 1
ATOM 951 N N . ALA A 1 135 ? -42.659 -14.210 5.366 1.00 60.22 135 ALA A N 1
ATOM 952 C CA . ALA A 1 135 ? -43.372 -13.461 6.378 1.00 60.22 135 ALA A CA 1
ATOM 953 C C . ALA A 1 135 ? -43.986 -14.399 7.428 1.00 60.22 135 ALA A C 1
ATOM 955 O O . ALA A 1 135 ? -44.752 -15.301 7.094 1.00 60.22 135 ALA A O 1
ATOM 956 N N . SER A 1 136 ? -43.773 -14.105 8.712 1.00 49.06 136 SER A N 1
ATOM 957 C CA . SER A 1 136 ? -44.742 -14.441 9.759 1.00 49.06 136 SER A CA 1
ATOM 958 C C . SER A 1 136 ? -44.640 -13.501 10.955 1.00 49.06 136 SER A C 1
ATOM 960 O O . SER A 1 136 ? -43.624 -13.390 11.637 1.00 49.06 136 SER A O 1
ATOM 962 N N . ALA A 1 137 ? -45.757 -12.817 11.183 1.00 55.94 137 ALA A N 1
ATOM 963 C CA . ALA A 1 137 ? -46.084 -12.074 12.382 1.00 55.94 137 ALA A CA 1
ATOM 964 C C . ALA A 1 137 ? -46.364 -13.027 13.553 1.00 55.94 137 ALA A C 1
ATOM 966 O O . ALA A 1 137 ? -46.995 -14.053 13.344 1.00 55.94 137 ALA A O 1
ATOM 967 N N . GLN A 1 138 ? -46.023 -12.632 14.783 1.00 49.06 138 GLN A N 1
ATOM 968 C CA . GLN A 1 138 ? -46.918 -12.758 15.943 1.00 49.06 138 GLN A CA 1
ATOM 969 C C . GLN A 1 138 ? -46.328 -11.955 17.114 1.00 49.06 138 GLN A C 1
ATOM 971 O O . GLN A 1 138 ? -45.345 -12.350 17.737 1.00 49.06 138 GLN A O 1
ATOM 976 N N . ALA A 1 139 ? -46.935 -10.809 17.422 1.00 55.28 139 ALA A N 1
ATOM 977 C CA . ALA A 1 139 ? -46.640 -10.059 18.635 1.00 55.28 139 ALA A CA 1
ATOM 978 C C . ALA A 1 139 ? -47.247 -10.786 19.847 1.00 55.28 139 ALA A C 1
ATOM 980 O O . ALA A 1 139 ? -48.466 -10.943 19.933 1.00 55.28 139 ALA A O 1
ATOM 981 N N . ALA A 1 140 ? -46.400 -11.204 20.788 1.00 52.22 140 ALA A N 1
ATOM 982 C CA . ALA A 1 140 ? -46.802 -11.622 22.125 1.00 52.22 140 ALA A CA 1
ATOM 983 C C . ALA A 1 140 ? -46.389 -10.540 23.133 1.00 52.22 140 ALA A C 1
ATOM 985 O O . ALA A 1 140 ? -45.244 -10.091 23.150 1.00 52.22 140 ALA A O 1
ATOM 986 N N . ALA A 1 141 ? -47.346 -10.100 23.950 1.00 62.50 141 ALA A N 1
ATOM 987 C CA . ALA A 1 141 ? -47.145 -9.084 24.975 1.00 62.50 141 ALA A CA 1
ATOM 988 C C . ALA A 1 141 ? -46.220 -9.601 26.100 1.00 62.50 141 ALA A C 1
ATOM 990 O O . ALA A 1 141 ? -46.447 -10.707 26.599 1.00 62.50 141 ALA A O 1
ATOM 991 N N . PRO A 1 142 ? -45.207 -8.826 26.534 1.00 58.56 142 PRO A N 1
ATOM 992 C CA . PRO A 1 142 ? -44.310 -9.242 27.604 1.00 58.56 142 PRO A CA 1
ATOM 993 C C . PRO A 1 142 ? -44.961 -9.097 28.989 1.00 58.56 142 PRO A C 1
ATOM 995 O O . PRO A 1 142 ? -45.629 -8.109 29.294 1.00 58.56 142 PRO A O 1
ATOM 998 N 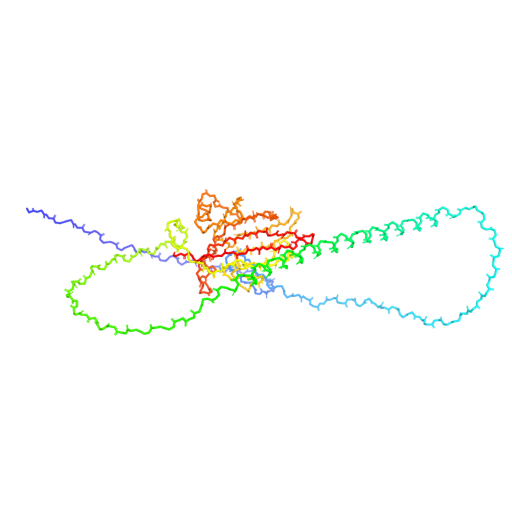N . ALA A 1 143 ? -44.736 -10.102 29.836 1.00 65.88 143 ALA A N 1
ATOM 999 C CA . ALA A 1 143 ? -45.081 -10.098 31.254 1.00 65.88 143 ALA A CA 1
ATOM 1000 C C . ALA A 1 143 ? -44.202 -9.099 32.047 1.00 65.88 143 ALA A C 1
ATOM 1002 O O . ALA A 1 143 ? -43.058 -8.851 31.656 1.00 65.88 143 ALA A O 1
ATOM 1003 N N . PRO A 1 144 ? -44.696 -8.538 33.170 1.00 58.66 144 PRO A N 1
ATOM 1004 C CA . PRO A 1 144 ? -43.948 -7.581 33.984 1.00 58.66 144 PRO A CA 1
ATOM 1005 C C . PRO A 1 144 ? -42.703 -8.227 34.610 1.00 58.66 144 PRO A C 1
ATOM 1007 O O . PRO A 1 144 ? -42.798 -9.143 35.427 1.00 58.66 144 PRO A O 1
ATOM 1010 N N . VAL A 1 145 ? -41.529 -7.728 34.221 1.00 57.72 145 VAL A N 1
ATOM 1011 C CA . VAL A 1 145 ? -40.225 -8.102 34.783 1.00 57.72 145 VAL A CA 1
ATOM 1012 C C . VAL A 1 145 ? -39.979 -7.388 36.121 1.00 57.72 145 VAL A C 1
ATOM 1014 O O . VAL A 1 145 ? -40.282 -6.200 36.247 1.00 57.72 145 VAL A O 1
ATOM 1017 N N . PRO A 1 146 ? -39.414 -8.079 37.129 1.00 60.75 146 PRO A N 1
ATOM 1018 C CA . PRO A 1 146 ? -39.036 -7.472 38.399 1.00 60.75 146 PRO A CA 1
ATOM 1019 C C . PRO A 1 146 ? -37.920 -6.436 38.206 1.00 60.75 146 PRO A C 1
ATOM 1021 O O . PRO A 1 146 ? -36.911 -6.697 37.549 1.00 60.75 146 PRO A O 1
ATOM 1024 N N . SER A 1 147 ? -38.120 -5.261 38.809 1.00 57.72 147 SER A N 1
ATOM 1025 C CA . SER A 1 147 ? -37.186 -4.132 38.828 1.00 57.72 147 SER A CA 1
ATOM 1026 C C . SER A 1 147 ? -35.858 -4.551 39.465 1.00 57.72 147 SER A C 1
ATOM 1028 O O . SER A 1 147 ? -35.702 -4.535 40.685 1.00 57.72 147 SER A O 1
ATOM 1030 N N . SER A 1 148 ? -34.904 -4.944 38.625 1.00 53.31 148 SER A N 1
ATOM 1031 C CA . SER A 1 148 ? -33.519 -5.197 39.017 1.00 53.31 148 SER A CA 1
ATOM 1032 C C . SER A 1 148 ? -32.810 -3.853 39.160 1.00 53.31 148 SER A C 1
ATOM 1034 O O . SER A 1 148 ? -32.995 -2.969 38.325 1.00 53.31 148 SER A O 1
ATOM 1036 N N . ALA A 1 149 ? -32.045 -3.680 40.239 1.00 65.94 149 ALA A N 1
ATOM 1037 C CA . ALA A 1 149 ? -31.253 -2.479 40.493 1.00 65.94 149 ALA A CA 1
ATOM 1038 C C . ALA A 1 149 ? -30.366 -2.129 39.279 1.00 65.94 149 ALA A C 1
ATOM 1040 O O . ALA A 1 149 ? -29.878 -3.048 38.613 1.00 65.94 149 ALA A O 1
ATOM 1041 N N . PRO A 1 150 ? -30.152 -0.831 38.981 1.00 65.44 150 PRO A N 1
ATOM 1042 C CA . PRO A 1 150 ? -29.336 -0.415 37.849 1.00 65.44 150 PRO A CA 1
ATOM 1043 C C . PRO A 1 150 ? -27.941 -1.044 37.972 1.00 65.44 150 PRO A C 1
ATOM 1045 O O . PRO A 1 150 ? -27.327 -0.932 39.039 1.00 65.44 150 PRO A O 1
ATOM 1048 N N . PRO A 1 151 ? -27.445 -1.740 36.932 1.00 65.12 151 PRO A N 1
ATOM 1049 C CA . PRO A 1 151 ? -26.092 -2.263 36.951 1.00 65.12 151 PRO A CA 1
ATOM 1050 C C . PRO A 1 151 ? -25.128 -1.098 37.173 1.00 65.12 151 PRO A C 1
ATOM 1052 O O . PRO A 1 151 ? -25.270 -0.036 36.563 1.00 65.12 151 PRO A O 1
ATOM 1055 N N . SER A 1 152 ? -24.168 -1.296 38.079 1.00 67.25 152 SER A N 1
ATOM 1056 C CA . SER A 1 152 ? -23.036 -0.383 38.242 1.00 67.25 152 SER A CA 1
ATOM 1057 C C . SER A 1 152 ? -22.448 -0.101 36.855 1.00 67.25 152 SER A C 1
ATOM 1059 O O . SER A 1 152 ? -22.276 -1.064 36.102 1.00 67.25 152 SER A O 1
ATOM 1061 N N . PRO A 1 153 ? -22.168 1.164 36.488 1.00 60.44 153 PRO A N 1
ATOM 1062 C CA . PRO A 1 153 ? -21.599 1.470 35.185 1.00 60.44 153 PRO A CA 1
ATOM 1063 C C . PRO A 1 153 ? -20.311 0.665 35.033 1.00 60.44 153 PRO A C 1
ATOM 1065 O O . PRO A 1 153 ? -19.370 0.836 35.812 1.00 60.44 153 PRO A O 1
ATOM 1068 N N . SER A 1 154 ? -20.294 -0.253 34.064 1.00 65.31 154 SER A N 1
ATOM 1069 C CA . SER A 1 154 ? -19.051 -0.883 33.636 1.00 65.31 154 SER A CA 1
ATOM 1070 C C . SER A 1 154 ? -18.066 0.239 33.317 1.00 65.31 154 SER A C 1
ATOM 1072 O O . SER A 1 154 ? -18.473 1.214 32.677 1.00 65.31 154 SER A O 1
ATOM 1074 N N . PRO A 1 155 ? -16.811 0.158 33.788 1.00 63.94 155 PRO A N 1
ATOM 1075 C CA . PRO A 1 155 ? -15.824 1.178 33.482 1.00 63.94 155 PRO A CA 1
ATOM 1076 C C . PRO A 1 155 ? -15.769 1.339 31.964 1.00 63.94 155 PRO A C 1
ATOM 1078 O O . PRO A 1 155 ? -15.563 0.352 31.254 1.00 63.94 155 PRO A O 1
ATOM 1081 N N . SER A 1 156 ? -15.999 2.559 31.470 1.00 55.62 156 SER A N 1
ATOM 1082 C CA . SER A 1 156 ? -15.714 2.874 30.073 1.00 55.62 156 SER A CA 1
ATOM 1083 C C . SER A 1 156 ? -14.269 2.454 29.819 1.00 55.62 156 SER A C 1
ATOM 1085 O O . SER A 1 156 ? -13.401 2.859 30.602 1.00 55.62 156 SER A O 1
ATOM 1087 N N . PRO A 1 157 ? -13.996 1.608 28.811 1.00 59.72 157 PRO A N 1
ATOM 1088 C CA . PRO A 1 157 ? -12.627 1.247 28.492 1.00 59.72 157 PRO A CA 1
ATOM 1089 C C . PRO A 1 157 ? -11.855 2.548 28.286 1.00 59.72 157 PRO A C 1
ATOM 1091 O O . PRO A 1 157 ? -12.309 3.434 27.559 1.00 59.72 157 PRO A O 1
ATOM 1094 N N . SER A 1 158 ? -10.737 2.702 29.002 1.00 52.72 158 SER A N 1
ATOM 1095 C CA . SER A 1 158 ? -9.823 3.813 28.757 1.00 52.72 158 SER A CA 1
ATOM 1096 C C . SER A 1 158 ? -9.534 3.855 27.258 1.00 52.72 158 SER A C 1
ATOM 1098 O O . SER A 1 158 ? -9.336 2.780 26.686 1.00 52.72 158 SER A O 1
ATOM 1100 N N . PRO A 1 159 ? -9.528 5.042 26.623 1.00 54.09 159 PRO A N 1
ATOM 1101 C CA . PRO A 1 159 ? -9.231 5.151 25.203 1.00 54.09 159 PRO A CA 1
ATOM 1102 C C . PRO A 1 159 ? -7.889 4.465 24.965 1.00 54.09 159 PRO A C 1
ATOM 1104 O O . PRO A 1 159 ? -6.864 4.871 25.522 1.00 54.09 159 PRO A O 1
ATOM 1107 N N . THR A 1 160 ? -7.934 3.347 24.244 1.00 62.91 160 THR A N 1
ATOM 1108 C CA . THR A 1 160 ? -6.724 2.632 23.865 1.00 62.91 160 THR A CA 1
ATOM 1109 C C . THR A 1 160 ? -6.003 3.571 22.921 1.00 62.91 160 THR A C 1
ATOM 1111 O O . THR A 1 160 ? -6.619 4.125 22.017 1.00 62.91 160 THR A O 1
ATOM 1114 N N . ASP A 1 161 ? -4.735 3.846 23.205 1.00 72.88 161 ASP A N 1
ATOM 1115 C CA . ASP A 1 161 ? -3.887 4.597 22.291 1.00 72.88 161 ASP A CA 1
ATOM 1116 C C . ASP A 1 161 ? -3.997 3.935 20.904 1.00 72.88 161 ASP A C 1
ATOM 1118 O O . ASP A 1 161 ? -3.624 2.765 20.796 1.00 72.88 161 ASP A O 1
ATOM 1122 N N . PRO A 1 162 ? -4.555 4.596 19.875 1.00 68.06 162 PRO A N 1
ATOM 1123 C CA . PRO A 1 162 ? -4.755 3.987 18.556 1.00 68.06 162 PRO A CA 1
ATOM 1124 C C . PRO A 1 162 ? -3.427 3.575 17.902 1.00 68.06 162 PRO A C 1
ATOM 1126 O O . PRO A 1 162 ? -3.396 2.681 17.055 1.00 68.06 162 PRO A O 1
ATOM 1129 N N . ASP A 1 163 ? -2.303 4.130 18.371 1.00 77.25 163 ASP A N 1
ATOM 1130 C CA . ASP A 1 163 ? -0.960 3.718 17.961 1.00 77.25 163 ASP A CA 1
ATOM 1131 C C . ASP A 1 163 ? -0.508 2.418 18.654 1.00 77.25 163 ASP A C 1
ATOM 1133 O O . ASP A 1 163 ? 0.547 1.849 18.341 1.00 77.25 163 ASP A O 1
ATOM 1137 N N . ARG A 1 164 ? -1.314 1.871 19.566 1.00 86.44 164 ARG A N 1
ATOM 1138 C CA . ARG A 1 164 ? -1.106 0.595 20.249 1.00 86.44 164 ARG A CA 1
ATOM 1139 C C . ARG A 1 164 ? -2.109 -0.441 19.746 1.00 86.44 164 ARG A C 1
ATOM 1141 O O . ARG A 1 164 ? -3.184 -0.623 20.303 1.00 86.44 164 ARG A O 1
ATOM 1148 N N . LEU A 1 165 ? -1.697 -1.205 18.736 1.00 91.50 165 LEU A N 1
ATOM 1149 C CA . LEU A 1 165 ? -2.501 -2.314 18.226 1.00 91.50 165 LEU A CA 1
ATOM 1150 C C . LEU A 1 165 ? -2.671 -3.410 19.292 1.00 91.50 165 LEU A C 1
ATOM 1152 O O . LEU A 1 165 ? -1.686 -3.922 19.838 1.00 91.50 165 LEU A O 1
ATOM 1156 N N . ASP A 1 166 ? -3.916 -3.803 19.552 1.00 92.69 166 ASP A N 1
ATOM 1157 C CA . ASP A 1 166 ? -4.266 -4.920 20.428 1.00 92.69 166 ASP A CA 1
ATOM 1158 C C . ASP A 1 166 ? -4.767 -6.119 19.593 1.00 92.69 166 ASP A C 1
ATOM 1160 O O . ASP A 1 166 ? -5.855 -6.059 19.032 1.00 92.69 166 ASP A O 1
ATOM 1164 N N . PRO A 1 167 ? -4.032 -7.248 19.535 1.00 92.81 167 PRO A N 1
ATOM 1165 C CA . PRO A 1 167 ? -4.448 -8.453 18.814 1.00 92.81 167 PRO A CA 1
ATOM 1166 C C . PRO A 1 167 ? -5.754 -9.080 19.325 1.00 92.81 167 PRO A C 1
ATOM 1168 O O . PRO A 1 167 ? -6.291 -9.982 18.675 1.00 92.81 167 PRO A O 1
ATOM 1171 N N . GLY A 1 168 ? -6.204 -8.700 20.525 1.00 92.50 168 GLY A N 1
ATOM 1172 C CA . GLY A 1 168 ? -7.474 -9.120 21.109 1.00 92.50 168 GLY A CA 1
ATOM 1173 C C . GLY A 1 168 ? -8.657 -8.214 20.761 1.00 92.50 168 GLY A C 1
ATOM 1174 O O . GLY A 1 168 ? -9.787 -8.582 21.082 1.00 92.50 168 GLY A O 1
ATOM 1175 N N . ALA A 1 169 ? -8.423 -7.063 20.127 1.00 94.00 169 ALA A N 1
ATOM 1176 C CA . ALA A 1 169 ? -9.478 -6.117 19.795 1.00 94.00 169 ALA A CA 1
ATOM 1177 C C . ALA A 1 169 ? -10.345 -6.591 18.616 1.00 94.00 169 ALA A C 1
ATOM 1179 O O . ALA A 1 169 ? -9.959 -7.466 17.835 1.00 94.00 169 ALA A O 1
ATOM 1180 N N . ASN A 1 170 ? -11.541 -6.011 18.498 1.00 94.94 170 ASN A N 1
ATOM 1181 C CA . ASN A 1 170 ? -12.459 -6.293 17.401 1.00 94.94 170 ASN A CA 1
ATOM 1182 C C . ASN A 1 170 ? -12.211 -5.317 16.244 1.00 94.94 170 ASN A C 1
ATOM 1184 O O . ASN A 1 170 ? -12.573 -4.148 16.337 1.00 94.94 170 ASN A O 1
ATOM 1188 N N . TYR A 1 171 ? -11.596 -5.812 15.174 1.00 96.56 171 TYR A N 1
ATOM 1189 C CA . TYR A 1 171 ? -11.294 -5.045 13.968 1.00 96.56 171 TYR A CA 1
ATOM 1190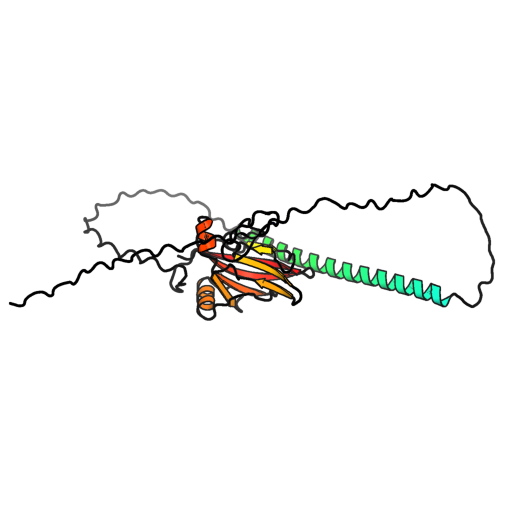 C C . TYR A 1 171 ? -12.451 -5.167 12.971 1.00 96.56 171 TYR A C 1
ATOM 1192 O O . TYR A 1 171 ? -12.666 -6.231 12.387 1.00 96.56 171 TYR A O 1
ATOM 1200 N N . GLU A 1 172 ? -13.206 -4.085 12.781 1.00 97.62 172 GLU A N 1
ATOM 1201 C CA . GLU A 1 172 ? -14.347 -4.050 11.860 1.00 97.62 172 GLU A CA 1
ATOM 1202 C C . GLU A 1 172 ? -13.875 -3.877 10.414 1.00 97.62 172 GLU A C 1
ATOM 1204 O O . GLU A 1 172 ? -13.032 -3.031 10.133 1.00 97.62 172 GLU A O 1
ATOM 1209 N N . LEU A 1 173 ? -14.409 -4.669 9.481 1.00 98.31 173 LEU A N 1
ATOM 1210 C CA . LEU A 1 173 ? -14.067 -4.567 8.062 1.00 98.31 173 LEU A CA 1
ATOM 1211 C C . LEU A 1 173 ? -14.537 -3.217 7.491 1.00 98.31 173 LEU A C 1
ATOM 1213 O O . LEU A 1 173 ? -15.731 -2.941 7.457 1.00 98.31 173 LEU A O 1
ATOM 1217 N N . ALA A 1 174 ? -13.602 -2.399 7.005 1.00 97.88 174 ALA A N 1
ATOM 1218 C CA . ALA A 1 174 ? -13.892 -1.106 6.385 1.00 97.88 174 ALA A CA 1
ATOM 1219 C C . ALA A 1 174 ? -14.152 -1.240 4.877 1.00 97.88 174 ALA A C 1
ATOM 1221 O O . ALA A 1 174 ? -15.065 -0.621 4.338 1.00 97.88 174 ALA A O 1
ATOM 1222 N N . TYR A 1 175 ? -13.328 -2.035 4.193 1.00 98.44 175 TYR A N 1
ATOM 1223 C CA . TYR A 1 175 ? -13.509 -2.421 2.795 1.00 98.44 175 TYR A CA 1
ATOM 1224 C C . TYR A 1 175 ? -12.762 -3.733 2.523 1.00 98.44 175 TYR A C 1
ATOM 1226 O O . TYR A 1 175 ? -11.786 -4.042 3.206 1.00 98.44 175 TYR A O 1
ATOM 1234 N N . ALA A 1 176 ? -13.209 -4.491 1.522 1.00 98.31 176 ALA A N 1
ATOM 1235 C CA . ALA A 1 176 ? -12.583 -5.743 1.098 1.00 98.31 176 ALA A CA 1
ATOM 1236 C C . ALA A 1 176 ? -12.329 -5.758 -0.409 1.00 98.31 176 ALA A C 1
ATOM 1238 O O . ALA A 1 176 ? -13.098 -5.169 -1.180 1.00 98.31 176 ALA A O 1
ATOM 1239 N N . ASP A 1 177 ? -11.248 -6.444 -0.778 1.00 97.25 177 ASP A N 1
ATOM 1240 C CA . ASP A 1 177 ? -10.861 -6.829 -2.137 1.00 97.25 177 ASP A CA 1
ATOM 1241 C C . ASP A 1 177 ? -10.902 -5.668 -3.153 1.00 97.25 177 ASP A C 1
ATOM 1243 O O . ASP A 1 177 ? -11.301 -5.815 -4.310 1.00 97.25 177 ASP A O 1
ATOM 1247 N N . GLN A 1 178 ? -10.502 -4.472 -2.709 1.00 98.31 178 GLN A N 1
ATOM 1248 C CA . GLN A 1 178 ? -10.466 -3.271 -3.539 1.00 98.31 178 GLN A CA 1
ATOM 1249 C C . GLN A 1 178 ? -9.224 -3.287 -4.423 1.00 98.31 178 GLN A C 1
ATOM 1251 O O . GLN A 1 178 ? -8.100 -3.154 -3.942 1.00 98.31 178 GLN A O 1
ATOM 1256 N N . LEU A 1 179 ? -9.423 -3.433 -5.731 1.00 98.19 179 LEU A N 1
ATOM 1257 C CA . LEU A 1 179 ? -8.328 -3.403 -6.691 1.00 98.19 179 LEU A CA 1
ATOM 1258 C C . LEU A 1 179 ? -7.882 -1.960 -6.953 1.00 98.19 179 LEU A C 1
ATOM 1260 O O . LEU A 1 179 ? -8.637 -1.158 -7.503 1.00 98.19 179 LEU A O 1
ATOM 1264 N N . VAL A 1 180 ? -6.623 -1.664 -6.647 1.00 98.25 180 VAL A N 1
ATOM 1265 C CA . VAL A 1 180 ? -5.956 -0.404 -6.976 1.00 98.25 180 VAL A CA 1
ATOM 1266 C C . VAL A 1 180 ? -4.908 -0.648 -8.055 1.00 98.25 180 VAL A C 1
ATOM 1268 O O . VAL A 1 180 ? -4.175 -1.638 -8.033 1.00 98.25 180 VAL A O 1
ATOM 1271 N N . ARG A 1 181 ? -4.848 0.265 -9.027 1.00 98.31 181 ARG A N 1
ATOM 1272 C CA . ARG A 1 181 ? -3.845 0.272 -10.094 1.00 98.31 181 ARG A CA 1
ATOM 1273 C C . ARG A 1 181 ? -3.098 1.587 -10.064 1.00 98.31 181 ARG A C 1
ATOM 1275 O O . ARG A 1 181 ? -3.727 2.636 -10.163 1.00 98.31 181 ARG A O 1
ATOM 1282 N N . VAL A 1 182 ? -1.779 1.524 -9.961 1.00 98.12 182 VAL A N 1
ATOM 1283 C CA . VAL A 1 182 ? -0.928 2.707 -9.886 1.00 98.12 182 VAL A CA 1
ATOM 1284 C C . VAL A 1 182 ? 0.210 2.594 -10.890 1.00 98.12 182 VAL A C 1
ATOM 1286 O O . VAL A 1 182 ? 0.930 1.599 -10.941 1.00 98.12 182 VAL A O 1
ATOM 1289 N N . GLN A 1 183 ? 0.344 3.624 -11.718 1.00 97.69 183 GLN A N 1
ATOM 1290 C CA . GLN A 1 183 ? 1.499 3.795 -12.586 1.00 97.69 183 GLN A CA 1
ATOM 1291 C C . GLN A 1 183 ? 2.583 4.509 -11.775 1.00 97.69 183 GLN A C 1
ATOM 1293 O O . GLN A 1 183 ? 2.265 5.515 -11.142 1.00 97.69 183 GLN A O 1
ATOM 1298 N N . PRO A 1 184 ? 3.844 4.060 -11.792 1.00 95.50 184 PRO A N 1
ATOM 1299 C CA . PRO A 1 184 ? 4.919 4.853 -11.229 1.00 95.50 184 PRO A CA 1
ATOM 1300 C C . PRO A 1 184 ? 5.181 6.060 -12.140 1.00 95.50 184 PRO A C 1
ATOM 1302 O O . PRO A 1 184 ? 5.177 5.943 -13.365 1.00 95.50 184 PRO A O 1
ATOM 1305 N N . SER A 1 185 ? 5.421 7.228 -11.553 1.00 88.06 185 SER A N 1
ATOM 1306 C CA . SER A 1 185 ? 5.732 8.457 -12.291 1.00 88.06 185 SER A CA 1
ATOM 1307 C C . SER A 1 185 ? 7.249 8.626 -12.432 1.00 88.06 185 SER A C 1
ATOM 1309 O O . SER A 1 185 ? 7.834 8.392 -13.486 1.00 88.06 185 SER A O 1
ATOM 1311 N N . THR A 1 186 ? 7.897 9.002 -11.337 1.00 93.69 186 THR A N 1
ATOM 1312 C CA . THR A 1 186 ? 9.338 9.215 -11.188 1.00 93.69 186 THR A CA 1
ATOM 1313 C C . THR A 1 186 ? 9.760 8.724 -9.798 1.00 93.69 186 THR A C 1
ATOM 1315 O O . THR A 1 186 ? 9.006 8.023 -9.114 1.00 93.69 186 THR A O 1
ATOM 1318 N N . CYS A 1 187 ? 10.953 9.102 -9.341 1.00 94.94 187 CYS A N 1
ATOM 1319 C CA . CYS A 1 187 ? 11.367 8.838 -7.965 1.00 94.94 187 CYS A CA 1
ATOM 1320 C C . CYS A 1 187 ? 10.595 9.699 -6.935 1.00 94.94 187 CYS A C 1
ATOM 1322 O O . CYS A 1 187 ? 10.622 9.405 -5.742 1.00 94.94 187 CYS A O 1
ATOM 1324 N N . GLU A 1 188 ? 9.844 10.720 -7.374 1.00 93.50 188 GLU A N 1
ATOM 1325 C CA . GLU A 1 188 ? 8.908 11.453 -6.503 1.00 93.50 188 GLU A CA 1
ATOM 1326 C C . GLU A 1 188 ? 7.721 10.581 -6.083 1.00 93.50 188 GLU A C 1
ATOM 1328 O O . GLU A 1 188 ? 7.260 10.695 -4.951 1.00 93.50 188 GLU A O 1
ATOM 1333 N N . GLY A 1 189 ? 7.325 9.637 -6.939 1.00 95.62 189 GLY A N 1
ATOM 1334 C CA . GLY A 1 189 ? 6.282 8.663 -6.658 1.00 95.62 189 GLY A CA 1
ATOM 1335 C C . GLY A 1 189 ? 4.887 9.086 -7.086 1.00 95.62 189 GLY A C 1
ATOM 1336 O O . GLY A 1 189 ? 4.629 10.214 -7.501 1.00 95.62 189 GLY A O 1
ATOM 1337 N N . THR A 1 190 ? 3.983 8.119 -7.034 1.00 97.75 190 THR A N 1
ATOM 1338 C CA . THR A 1 190 ? 2.544 8.324 -7.145 1.00 97.75 190 THR A CA 1
ATOM 1339 C C . THR A 1 190 ? 1.906 7.969 -5.818 1.00 97.75 190 THR A C 1
ATOM 1341 O O . THR A 1 190 ? 2.021 6.833 -5.357 1.00 97.75 190 THR A O 1
ATOM 1344 N N . ASP A 1 191 ? 1.260 8.955 -5.214 1.00 97.69 191 ASP A N 1
ATOM 1345 C CA . ASP A 1 191 ? 0.683 8.846 -3.883 1.00 97.69 191 ASP A CA 1
ATOM 1346 C C . ASP A 1 191 ? -0.548 7.932 -3.854 1.00 97.69 191 ASP A C 1
ATOM 1348 O O . ASP A 1 191 ? -1.361 7.895 -4.785 1.00 97.69 191 ASP A O 1
ATOM 1352 N N . LEU A 1 192 ? -0.676 7.200 -2.753 1.00 97.88 192 LEU A N 1
ATOM 1353 C CA . LEU A 1 192 ? -1.726 6.237 -2.462 1.00 97.88 192 LEU A CA 1
ATOM 1354 C C . LEU A 1 192 ? -2.338 6.587 -1.107 1.00 97.88 192 LEU A C 1
ATOM 1356 O O . LEU A 1 192 ? -1.646 6.605 -0.090 1.00 97.88 192 LEU A O 1
ATOM 1360 N N . ASP A 1 193 ? -3.641 6.835 -1.097 1.00 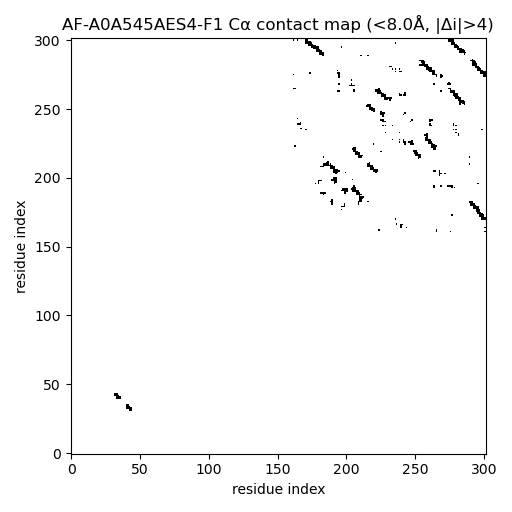97.38 193 ASP A N 1
ATOM 1361 C CA . ASP A 1 193 ? -4.438 6.923 0.126 1.00 97.38 193 ASP A CA 1
ATOM 1362 C C . ASP A 1 193 ? -4.999 5.526 0.409 1.00 97.38 193 ASP A C 1
ATOM 1364 O O . ASP A 1 193 ? -5.701 4.939 -0.425 1.00 97.38 193 ASP A O 1
ATOM 1368 N N . LEU A 1 194 ? -4.610 4.956 1.549 1.00 97.94 194 LEU A N 1
ATOM 1369 C CA . LEU A 1 194 ? -5.032 3.623 1.965 1.00 97.94 194 LEU A CA 1
ATOM 1370 C C . LEU A 1 194 ? -6.219 3.701 2.932 1.00 97.94 194 LEU A C 1
ATOM 1372 O O . LEU A 1 194 ? -6.962 2.724 3.065 1.00 97.94 194 LEU A O 1
ATOM 1376 N N . ASP A 1 195 ? -6.486 4.850 3.551 1.00 97.00 195 ASP A N 1
ATOM 1377 C CA . ASP A 1 195 ? -7.733 5.077 4.276 1.00 97.00 195 ASP A CA 1
ATOM 1378 C C . ASP A 1 195 ? -8.935 5.082 3.321 1.00 97.00 195 ASP A C 1
ATOM 1380 O O . ASP A 1 195 ? -9.986 4.498 3.611 1.00 97.00 195 ASP A O 1
ATOM 1384 N N . GLN A 1 196 ? -8.791 5.681 2.146 1.00 96.25 196 GLN A N 1
ATOM 1385 C CA . GLN A 1 196 ? -9.777 5.657 1.072 1.00 96.25 196 GLN A CA 1
ATOM 1386 C C . GLN A 1 196 ? -9.057 5.183 -0.190 1.00 96.25 196 GLN A C 1
ATOM 1388 O O . GLN A 1 196 ? -8.327 5.992 -0.746 1.00 96.25 196 GLN A O 1
ATOM 1393 N N . PRO A 1 197 ? -9.263 3.932 -0.659 1.00 96.50 197 PRO A N 1
ATOM 1394 C CA . PRO A 1 197 ? -8.404 3.249 -1.638 1.00 96.50 197 PRO A CA 1
ATOM 1395 C C . PRO A 1 197 ? -8.347 3.998 -2.979 1.00 96.50 197 PRO A C 1
ATOM 1397 O O . PRO A 1 197 ? -9.099 3.714 -3.914 1.00 96.50 197 PRO A O 1
ATOM 1400 N N . ARG A 1 198 ? -7.474 5.004 -3.056 1.00 97.25 198 ARG A N 1
ATOM 1401 C CA . ARG A 1 198 ? -7.407 6.011 -4.118 1.00 97.25 198 ARG A CA 1
ATOM 1402 C C . ARG A 1 198 ? -5.957 6.276 -4.481 1.00 97.25 198 ARG A C 1
ATOM 1404 O O . ARG A 1 198 ? -5.052 6.193 -3.657 1.00 97.25 198 ARG A O 1
ATOM 1411 N N . VAL A 1 199 ? -5.767 6.646 -5.738 1.00 97.94 199 VAL A N 1
ATOM 1412 C CA . VAL A 1 199 ? -4.476 7.014 -6.319 1.00 97.94 199 VAL A CA 1
ATOM 1413 C C . VAL A 1 199 ? -4.489 8.515 -6.570 1.00 97.94 199 VAL A C 1
ATOM 1415 O O . VAL A 1 199 ? -5.518 9.040 -7.000 1.00 97.94 199 VAL A O 1
ATOM 1418 N N . LEU A 1 200 ? -3.365 9.189 -6.323 1.00 96.94 200 LEU A N 1
ATOM 1419 C CA . LEU A 1 200 ? -3.232 10.649 -6.400 1.00 96.94 200 LEU A CA 1
ATOM 1420 C C . LEU A 1 200 ? -4.261 11.388 -5.516 1.00 96.94 200 LEU A C 1
ATOM 1422 O O . LEU A 1 200 ? -5.021 12.224 -6.019 1.00 96.94 200 LEU A O 1
ATOM 1426 N N . PRO A 1 201 ? -4.335 11.083 -4.205 1.00 96.00 201 PRO A N 1
ATOM 1427 C CA . PRO A 1 201 ? -5.157 11.863 -3.289 1.00 96.00 201 PRO A CA 1
ATOM 1428 C C . PRO A 1 201 ? -4.659 13.316 -3.226 1.00 96.00 201 PRO A C 1
ATOM 1430 O O . PRO A 1 201 ? -3.471 13.591 -3.363 1.00 96.00 201 PRO A O 1
ATOM 1433 N N . VAL A 1 202 ? -5.565 14.263 -2.972 1.00 93.38 202 VAL A N 1
ATOM 1434 C CA . VAL A 1 202 ? -5.192 15.681 -2.783 1.00 93.38 202 VAL A CA 1
ATOM 1435 C C . VAL A 1 202 ? -4.383 15.875 -1.492 1.00 93.38 202 VAL A C 1
ATOM 1437 O O . VAL A 1 202 ? -3.560 16.782 -1.398 1.00 93.38 202 VAL A O 1
ATOM 1440 N N . SER A 1 203 ? -4.626 15.032 -0.488 1.00 93.56 203 SER A N 1
ATOM 1441 C CA . SER A 1 203 ? -3.964 15.052 0.816 1.00 93.56 203 SER A CA 1
ATOM 1442 C C . SER A 1 203 ? -4.094 13.698 1.509 1.00 93.56 203 SER A C 1
ATOM 1444 O O . SER A 1 203 ? -5.021 12.951 1.208 1.00 93.56 203 SER A O 1
ATOM 1446 N N . GLY A 1 204 ? -3.221 13.439 2.486 1.00 92.94 204 GLY A N 1
ATOM 1447 C CA . GLY A 1 204 ? -3.298 12.256 3.346 1.00 92.94 204 GLY A CA 1
ATOM 1448 C C . GLY A 1 204 ? -3.014 10.951 2.615 1.00 92.94 204 GLY A C 1
ATOM 1449 O O . GLY A 1 204 ? -3.736 9.979 2.782 1.00 92.94 204 GLY A O 1
ATOM 1450 N N . ALA A 1 205 ? -1.976 10.955 1.782 1.00 96.56 205 ALA A N 1
ATOM 1451 C CA . ALA A 1 205 ? -1.394 9.723 1.284 1.00 96.56 205 ALA A CA 1
ATOM 1452 C C . ALA A 1 205 ? -0.753 8.947 2.442 1.00 96.56 205 ALA A C 1
ATOM 1454 O O . ALA A 1 205 ? -0.086 9.545 3.284 1.00 96.56 205 ALA A O 1
ATOM 1455 N N . ASP A 1 206 ? -0.916 7.629 2.451 1.00 97.19 206 ASP A N 1
ATOM 1456 C CA . ASP A 1 206 ? -0.255 6.723 3.397 1.00 97.19 206 ASP A CA 1
ATOM 1457 C C . ASP A 1 206 ? 0.969 6.048 2.772 1.00 97.19 206 ASP A C 1
ATOM 1459 O O . ASP A 1 206 ? 1.885 5.620 3.472 1.00 97.19 206 ASP A O 1
ATOM 1463 N N . ALA A 1 207 ? 0.985 5.932 1.444 1.00 97.69 207 ALA A N 1
ATOM 1464 C CA . ALA A 1 207 ? 2.074 5.325 0.700 1.00 97.69 207 ALA A CA 1
ATOM 1465 C C . ALA A 1 207 ? 2.354 6.089 -0.596 1.00 97.69 207 ALA A C 1
ATOM 1467 O O . ALA A 1 207 ? 1.522 6.851 -1.084 1.00 97.69 207 ALA A O 1
ATOM 1468 N N . SER A 1 208 ? 3.520 5.850 -1.186 1.00 97.81 208 SER A N 1
ATOM 1469 C CA . SER A 1 208 ? 3.875 6.341 -2.515 1.00 97.81 208 SER A CA 1
ATOM 1470 C C . SER A 1 208 ? 4.539 5.234 -3.327 1.00 97.81 208 SER A C 1
ATOM 1472 O O . SER A 1 208 ? 5.349 4.458 -2.818 1.00 97.81 208 SER A O 1
ATOM 1474 N N . TYR A 1 209 ? 4.181 5.132 -4.605 1.00 98.19 209 TYR A N 1
ATOM 1475 C CA . TYR A 1 209 ? 4.771 4.163 -5.520 1.00 98.19 209 TYR A CA 1
ATOM 1476 C C . TYR A 1 209 ? 5.731 4.842 -6.494 1.00 98.19 209 TYR A C 1
ATOM 1478 O O . TYR A 1 209 ? 5.319 5.654 -7.324 1.00 98.19 209 TYR A O 1
ATOM 1486 N N . ARG A 1 210 ? 7.022 4.532 -6.373 1.00 97.56 210 ARG A N 1
ATOM 1487 C CA . ARG A 1 210 ? 8.129 5.241 -7.027 1.00 97.56 210 ARG A CA 1
ATOM 1488 C C . ARG A 1 210 ? 8.856 4.340 -8.020 1.00 97.56 210 ARG A C 1
ATOM 1490 O O . ARG A 1 210 ? 9.001 3.140 -7.793 1.00 97.56 210 ARG A O 1
ATOM 1497 N N . SER A 1 211 ? 9.389 4.949 -9.077 1.00 97.62 211 SER A N 1
ATOM 1498 C CA . SER A 1 211 ? 10.389 4.332 -9.956 1.00 97.62 211 SER A CA 1
ATOM 1499 C C . SER A 1 211 ? 11.684 5.133 -9.867 1.00 97.62 211 SER A C 1
ATOM 1501 O O . SER A 1 211 ? 11.797 6.216 -10.446 1.00 97.62 211 SER A O 1
ATOM 1503 N N . CYS A 1 212 ? 12.651 4.602 -9.127 1.00 96.62 212 CYS A N 1
ATOM 1504 C CA . CYS A 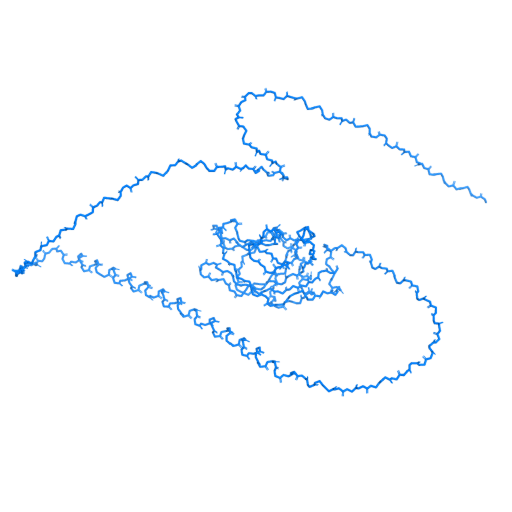1 212 ? 13.961 5.201 -8.893 1.00 96.62 212 CYS A CA 1
ATOM 1505 C C . CYS A 1 212 ? 15.054 4.456 -9.686 1.00 96.62 212 CYS A C 1
ATOM 1507 O O . CYS A 1 212 ? 14.785 3.490 -10.401 1.00 96.62 212 CYS A O 1
ATOM 1509 N N . ALA A 1 213 ? 16.304 4.927 -9.606 1.00 96.50 213 ALA A N 1
ATOM 1510 C CA . ALA A 1 213 ? 17.425 4.334 -10.347 1.00 96.50 213 ALA A CA 1
ATOM 1511 C C . ALA A 1 213 ? 17.767 2.900 -9.894 1.00 96.50 213 ALA A C 1
ATOM 1513 O O . ALA A 1 213 ? 18.350 2.131 -10.656 1.00 96.50 213 ALA A O 1
ATOM 1514 N N . ASP A 1 214 ? 17.416 2.558 -8.659 1.00 96.00 214 ASP A N 1
ATOM 1515 C CA . ASP A 1 214 ? 17.620 1.267 -8.006 1.00 96.00 214 ASP A CA 1
ATOM 1516 C C . ASP A 1 214 ? 16.407 0.329 -8.088 1.00 96.00 214 ASP A C 1
ATOM 1518 O O . ASP A 1 214 ? 16.533 -0.851 -7.759 1.00 96.00 214 ASP A O 1
ATOM 1522 N N . GLY A 1 215 ? 15.271 0.800 -8.612 1.00 97.38 215 GLY A N 1
ATOM 1523 C CA . GLY A 1 215 ? 14.119 -0.040 -8.918 1.00 97.38 215 GLY A CA 1
ATOM 1524 C C . GLY A 1 215 ? 12.771 0.592 -8.590 1.00 97.38 215 GLY A C 1
ATOM 1525 O O . GLY A 1 215 ? 12.623 1.809 -8.467 1.00 97.38 215 GLY A O 1
ATOM 1526 N N . LEU A 1 216 ? 11.765 -0.276 -8.496 1.00 98.31 216 LEU A N 1
ATOM 1527 C CA . LEU A 1 216 ? 10.405 0.080 -8.105 1.00 98.31 216 LEU A CA 1
ATOM 1528 C C . LEU A 1 216 ? 10.290 -0.031 -6.591 1.00 98.31 216 LEU A C 1
ATOM 1530 O O . LEU A 1 216 ? 10.585 -1.090 -6.038 1.00 98.31 216 LEU A O 1
ATOM 1534 N N . HIS A 1 217 ? 9.840 1.033 -5.936 1.00 97.88 217 HIS A N 1
ATOM 1535 C CA . HIS A 1 217 ? 9.686 1.082 -4.486 1.00 97.88 217 HIS A CA 1
ATOM 1536 C C . HIS A 1 217 ? 8.242 1.404 -4.132 1.00 97.88 217 HIS A C 1
ATOM 1538 O O . HIS A 1 217 ? 7.651 2.331 -4.684 1.00 97.88 217 HIS A O 1
ATOM 1544 N N . LEU A 1 218 ? 7.693 0.656 -3.185 1.00 98.06 218 LEU A N 1
ATOM 1545 C CA . LEU A 1 218 ? 6.473 1.013 -2.484 1.00 98.06 218 LEU A CA 1
ATOM 1546 C C . LEU A 1 218 ? 6.875 1.541 -1.106 1.00 98.06 218 LEU A C 1
ATOM 1548 O O . LEU A 1 218 ? 7.348 0.787 -0.258 1.00 98.06 218 LEU A O 1
ATOM 1552 N N . ASP A 1 219 ? 6.771 2.849 -0.945 1.00 97.81 219 ASP A N 1
ATOM 1553 C CA . ASP A 1 219 ? 7.274 3.612 0.190 1.00 97.81 219 ASP A CA 1
ATOM 1554 C C . ASP A 1 219 ? 6.123 3.978 1.133 1.00 97.81 219 ASP A C 1
ATOM 1556 O O . ASP A 1 219 ? 5.071 4.432 0.683 1.00 97.81 219 ASP A O 1
ATOM 1560 N N . PHE A 1 220 ? 6.331 3.760 2.429 1.00 97.31 220 PHE A N 1
ATOM 1561 C CA . PHE A 1 220 ? 5.360 3.944 3.503 1.00 97.31 220 PHE A CA 1
ATOM 1562 C C . PHE A 1 220 ? 5.801 5.007 4.519 1.00 97.31 220 PHE A C 1
ATOM 1564 O O . PHE A 1 220 ? 5.355 4.976 5.663 1.00 97.31 220 PHE A O 1
ATOM 1571 N N . ASP A 1 221 ? 6.656 5.955 4.129 1.00 93.94 221 ASP A N 1
ATOM 1572 C CA . ASP A 1 221 ? 7.137 7.046 4.993 1.00 93.94 221 ASP A CA 1
ATOM 1573 C C . ASP A 1 221 ? 6.011 7.912 5.590 1.00 93.94 221 ASP A C 1
ATOM 1575 O O . ASP A 1 221 ? 6.215 8.582 6.602 1.00 93.94 221 ASP A O 1
ATOM 1579 N N . GLN A 1 222 ? 4.829 7.923 4.962 1.00 93.06 222 GLN A N 1
ATOM 1580 C CA . GLN A 1 222 ? 3.651 8.643 5.456 1.00 93.06 222 GLN A CA 1
ATOM 1581 C C . GLN A 1 222 ? 2.726 7.779 6.320 1.00 93.06 222 GLN A C 1
ATOM 1583 O O . GLN A 1 222 ? 1.864 8.327 7.003 1.00 93.06 222 GLN A O 1
ATOM 1588 N N . ALA A 1 223 ? 2.892 6.456 6.320 1.00 92.75 223 ALA A N 1
ATOM 1589 C CA . ALA A 1 223 ? 2.151 5.560 7.196 1.00 92.75 223 ALA A CA 1
ATOM 1590 C C . ALA A 1 223 ? 2.751 5.567 8.609 1.00 92.75 223 ALA A C 1
ATOM 1592 O O . ALA A 1 223 ? 3.911 5.916 8.824 1.00 92.75 223 ALA A O 1
ATOM 1593 N N . SER A 1 224 ? 1.977 5.111 9.595 1.00 92.00 224 SER A N 1
ATOM 1594 C CA . SER A 1 224 ? 2.484 4.981 10.966 1.00 92.00 224 SER A CA 1
ATOM 1595 C C . SER A 1 224 ? 3.561 3.894 11.072 1.00 92.00 224 SER A C 1
ATOM 1597 O O . SER A 1 224 ? 4.533 4.045 11.810 1.00 92.00 224 SER A O 1
ATOM 1599 N N . ARG A 1 225 ? 3.347 2.756 10.394 1.00 95.62 225 ARG A N 1
ATOM 1600 C CA . ARG A 1 225 ? 4.247 1.586 10.328 1.00 95.62 225 ARG A CA 1
ATOM 1601 C C . ARG A 1 225 ? 3.688 0.539 9.368 1.00 95.62 225 ARG A C 1
ATOM 1603 O O . ARG A 1 225 ? 2.476 0.487 9.152 1.00 95.62 225 ARG A O 1
ATOM 1610 N N . PHE A 1 226 ? 4.539 -0.354 8.875 1.00 97.94 226 PHE A N 1
ATOM 1611 C CA . PHE A 1 226 ? 4.114 -1.508 8.079 1.00 97.94 226 PHE A CA 1
ATOM 1612 C C . PHE A 1 226 ? 4.843 -2.792 8.495 1.00 97.94 226 PHE A C 1
ATOM 1614 O O . PHE A 1 226 ? 5.768 -2.746 9.295 1.00 97.94 226 PHE A O 1
ATOM 1621 N N . ALA A 1 227 ? 4.431 -3.939 7.964 1.00 98.25 227 ALA A N 1
ATOM 1622 C CA . ALA A 1 227 ? 5.170 -5.198 8.024 1.00 98.25 227 ALA A CA 1
ATOM 1623 C C . ALA A 1 227 ? 4.910 -6.020 6.759 1.00 98.25 227 ALA A C 1
ATOM 1625 O O . ALA A 1 227 ? 3.792 -6.030 6.240 1.00 98.25 227 ALA A O 1
ATOM 1626 N N . VAL A 1 228 ? 5.930 -6.726 6.271 1.00 98.06 228 VAL A N 1
ATOM 1627 C CA . VAL A 1 228 ? 5.799 -7.673 5.153 1.00 98.06 228 VAL A CA 1
ATOM 1628 C C . VAL A 1 228 ? 5.485 -9.055 5.715 1.00 98.06 228 VAL A C 1
ATOM 1630 O O . VAL A 1 228 ? 6.074 -9.467 6.713 1.00 98.06 228 VAL A O 1
ATOM 1633 N N . ILE A 1 229 ? 4.553 -9.773 5.094 1.00 97.88 229 ILE A N 1
ATOM 1634 C CA . ILE A 1 229 ? 4.136 -11.107 5.531 1.00 97.88 229 ILE A CA 1
ATOM 1635 C C . ILE A 1 229 ? 4.073 -12.078 4.347 1.00 97.88 229 ILE A C 1
ATOM 1637 O O . ILE A 1 229 ? 3.616 -11.726 3.263 1.00 97.88 229 ILE A O 1
ATOM 1641 N N . ASP A 1 230 ? 4.513 -13.319 4.573 1.00 94.38 230 ASP A N 1
ATOM 1642 C CA . ASP A 1 230 ? 4.537 -14.377 3.546 1.00 94.38 230 ASP A CA 1
ATOM 1643 C C . ASP A 1 230 ? 3.148 -14.980 3.263 1.00 94.38 230 ASP A C 1
ATOM 1645 O O . ASP A 1 230 ? 2.944 -15.681 2.271 1.00 94.38 230 ASP A O 1
ATOM 1649 N N . ASN A 1 231 ? 2.174 -14.733 4.143 1.00 93.50 231 ASN A N 1
ATOM 1650 C CA . ASN A 1 231 ? 0.783 -15.108 3.918 1.00 93.50 231 ASN A CA 1
ATOM 1651 C C . ASN A 1 231 ? 0.130 -14.094 2.972 1.00 93.50 231 ASN A C 1
ATOM 1653 O O . ASN A 1 231 ? 0.180 -12.897 3.235 1.00 93.50 231 ASN A O 1
ATOM 1657 N N . ARG A 1 232 ? -0.525 -14.583 1.917 1.00 94.50 232 ARG A N 1
ATOM 1658 C CA . ARG A 1 232 ? -1.229 -13.747 0.940 1.00 94.50 232 ARG A CA 1
ATOM 1659 C C . ARG A 1 232 ? -2.518 -13.131 1.486 1.00 94.50 232 ARG A C 1
ATOM 1661 O O . ARG A 1 232 ? -2.863 -12.006 1.142 1.00 94.50 232 ARG A O 1
ATOM 1668 N N . ASP A 1 233 ? -3.202 -13.862 2.364 1.00 96.88 233 ASP A N 1
ATOM 1669 C CA . ASP A 1 233 ? -4.519 -13.490 2.881 1.00 96.88 233 ASP A CA 1
ATOM 1670 C C . ASP A 1 233 ? -4.529 -13.448 4.421 1.00 96.88 233 ASP A C 1
ATOM 1672 O O . ASP A 1 233 ? -5.302 -14.169 5.060 1.00 96.88 233 ASP A O 1
ATOM 1676 N N . PRO A 1 234 ? -3.659 -12.644 5.069 1.00 97.88 234 PRO A N 1
ATOM 1677 C CA . PRO A 1 234 ? -3.665 -12.489 6.515 1.00 97.88 234 PRO A CA 1
ATOM 1678 C C . PRO A 1 234 ? -4.994 -11.915 6.996 1.00 97.88 234 PRO A C 1
ATOM 1680 O O . PRO A 1 234 ? -5.577 -11.019 6.377 1.00 97.88 234 PRO A O 1
ATOM 1683 N N . SER A 1 235 ? -5.447 -12.411 8.145 1.00 98.12 235 SER A N 1
ATOM 1684 C CA . SER A 1 235 ? -6.520 -11.766 8.895 1.00 98.12 235 SER A CA 1
ATOM 1685 C C . SER A 1 235 ? -6.029 -10.455 9.526 1.00 98.12 235 SER A C 1
ATOM 1687 O O . SER A 1 235 ? -4.823 -10.238 9.675 1.00 98.12 235 SER A O 1
ATOM 1689 N N . ALA A 1 236 ? -6.953 -9.608 9.995 1.00 98.12 236 ALA A N 1
ATOM 1690 C CA . ALA A 1 236 ? -6.606 -8.411 10.767 1.00 98.12 236 ALA A CA 1
ATOM 1691 C C . ALA A 1 236 ? -5.658 -8.739 11.935 1.00 98.12 236 ALA A C 1
ATOM 1693 O O . ALA A 1 236 ? -4.651 -8.068 12.142 1.00 98.12 236 ALA A O 1
ATOM 1694 N N . ARG A 1 237 ? -5.932 -9.832 12.660 1.00 97.62 237 ARG A N 1
ATOM 1695 C CA . ARG A 1 237 ? -5.111 -10.289 13.787 1.00 97.62 237 ARG A CA 1
ATOM 1696 C C . ARG A 1 237 ? -3.694 -10.671 13.358 1.00 97.62 237 ARG A C 1
ATOM 1698 O O . ARG A 1 237 ? -2.747 -10.356 14.078 1.00 97.62 237 ARG A O 1
ATOM 1705 N N . ASP A 1 238 ? -3.538 -11.330 12.212 1.00 98.12 238 ASP A N 1
ATOM 1706 C CA . ASP A 1 238 ? -2.217 -11.682 11.679 1.00 98.12 238 ASP A CA 1
ATOM 1707 C C . ASP A 1 238 ? -1.436 -10.422 11.303 1.00 98.12 238 ASP A C 1
ATOM 1709 O O . ASP A 1 238 ? -0.275 -10.289 11.689 1.00 98.12 238 ASP A O 1
ATOM 1713 N N . CYS A 1 239 ? -2.099 -9.456 10.658 1.00 98.31 239 CYS A N 1
ATOM 1714 C CA . CYS A 1 239 ? -1.499 -8.162 10.349 1.00 98.31 239 CYS A CA 1
ATOM 1715 C C . CYS A 1 239 ? -1.079 -7.390 11.606 1.00 98.31 239 CYS A C 1
ATOM 1717 O O . CYS A 1 239 ? 0.035 -6.873 11.660 1.00 98.31 239 CYS A O 1
ATOM 1719 N N . VAL A 1 240 ? -1.914 -7.357 12.649 1.00 97.75 240 VAL A N 1
ATOM 1720 C CA . VAL A 1 240 ? -1.548 -6.753 13.940 1.00 97.75 240 VAL A CA 1
ATOM 1721 C C . VAL A 1 240 ? -0.307 -7.417 14.525 1.00 97.75 240 VAL A C 1
ATOM 1723 O O . VAL A 1 240 ? 0.610 -6.728 14.971 1.00 97.75 240 VAL A O 1
ATOM 1726 N N . ASN A 1 241 ? -0.271 -8.750 14.545 1.00 97.50 241 ASN A N 1
ATOM 1727 C CA . ASN A 1 241 ? 0.861 -9.483 15.102 1.00 97.50 241 ASN A CA 1
ATOM 1728 C C . ASN A 1 241 ? 2.147 -9.209 14.317 1.00 97.50 241 ASN A C 1
ATOM 1730 O O . ASN A 1 241 ? 3.176 -8.971 14.944 1.00 97.50 241 ASN A O 1
ATOM 1734 N N . ALA A 1 242 ? 2.081 -9.185 12.983 1.00 98.00 242 ALA A N 1
ATOM 1735 C CA . ALA A 1 242 ? 3.222 -8.881 12.123 1.00 98.00 242 ALA A CA 1
ATOM 1736 C C . ALA A 1 242 ? 3.759 -7.464 12.375 1.00 98.00 242 ALA A C 1
ATOM 1738 O O . ALA A 1 242 ? 4.925 -7.306 12.722 1.00 98.00 242 ALA A O 1
ATOM 1739 N N . VAL A 1 243 ? 2.887 -6.449 12.326 1.00 97.38 243 VAL A N 1
ATOM 1740 C CA . VAL A 1 243 ? 3.251 -5.038 12.552 1.00 97.38 243 VAL A CA 1
ATOM 1741 C C . VAL A 1 243 ? 3.831 -4.803 13.950 1.00 97.38 243 VAL A C 1
ATOM 1743 O O . VAL A 1 243 ? 4.699 -3.955 14.134 1.00 97.38 243 VAL A O 1
ATOM 1746 N N . ARG A 1 244 ? 3.368 -5.542 14.964 1.00 95.75 244 ARG A N 1
ATOM 1747 C CA . ARG A 1 244 ? 3.923 -5.456 16.323 1.00 95.75 244 ARG A CA 1
ATOM 1748 C C . ARG A 1 244 ? 5.261 -6.170 16.479 1.00 95.75 244 ARG A C 1
ATOM 1750 O O . ARG A 1 244 ? 6.057 -5.744 17.313 1.00 95.75 244 ARG A O 1
ATOM 1757 N N . ALA A 1 245 ? 5.449 -7.288 15.785 1.00 96.88 245 ALA A N 1
ATOM 1758 C CA . ALA A 1 245 ? 6.641 -8.116 15.910 1.00 96.88 245 ALA A CA 1
ATOM 1759 C C . ALA A 1 245 ? 7.832 -7.517 15.155 1.00 96.88 245 ALA A C 1
ATOM 1761 O O . ALA A 1 245 ? 8.942 -7.549 15.680 1.00 96.88 245 ALA A O 1
ATOM 1762 N N . ASP A 1 246 ? 7.586 -6.966 13.966 1.00 97.06 246 ASP A N 1
ATOM 1763 C CA . ASP A 1 246 ? 8.615 -6.412 13.086 1.00 97.06 246 ASP A CA 1
ATOM 1764 C C . ASP A 1 246 ? 8.087 -5.169 12.342 1.00 97.06 246 ASP A C 1
ATOM 1766 O O . ASP A 1 246 ? 7.699 -5.253 11.174 1.00 97.06 246 ASP A O 1
ATOM 1770 N N . PRO A 1 247 ? 7.975 -4.012 13.026 1.00 96.12 247 PRO A N 1
ATOM 1771 C CA . PRO A 1 247 ? 7.550 -2.777 12.384 1.00 96.12 247 PRO A CA 1
ATOM 1772 C C . PRO A 1 247 ? 8.640 -2.277 11.428 1.00 96.12 247 PRO A C 1
ATOM 1774 O O . PRO A 1 247 ? 9.707 -1.828 11.849 1.00 96.12 247 PRO A O 1
ATOM 1777 N N . GLY A 1 248 ? 8.338 -2.315 10.137 1.00 93.25 248 GLY A N 1
ATOM 1778 C CA . GLY A 1 248 ? 9.122 -1.695 9.083 1.00 93.25 248 GLY A CA 1
ATOM 1779 C C . GLY A 1 248 ? 8.954 -0.175 9.041 1.00 93.25 248 GLY A C 1
ATOM 1780 O O . GLY A 1 248 ? 7.922 0.378 9.433 1.00 93.25 248 GLY A O 1
ATOM 1781 N N . VAL A 1 249 ? 9.991 0.481 8.521 1.00 89.50 249 VAL A N 1
ATOM 1782 C CA . VAL A 1 249 ? 10.026 1.900 8.144 1.00 89.50 249 VAL A CA 1
ATOM 1783 C C . VAL A 1 249 ? 10.676 2.018 6.763 1.00 89.50 249 VAL A C 1
ATOM 1785 O O . VAL A 1 249 ? 11.526 1.195 6.413 1.00 89.50 249 VAL A O 1
ATOM 1788 N N . GLY A 1 250 ? 10.281 3.013 5.971 1.00 94.69 250 GLY A N 1
ATOM 1789 C CA . GLY A 1 250 ? 10.769 3.192 4.604 1.00 94.69 250 GLY A CA 1
ATOM 1790 C C . GLY A 1 250 ? 9.949 2.422 3.573 1.00 94.69 250 GLY A C 1
ATOM 1791 O O . GLY A 1 250 ? 8.729 2.555 3.505 1.00 94.69 250 GLY A O 1
ATOM 1792 N N . TRP A 1 251 ? 10.621 1.618 2.750 1.00 97.19 251 TRP A N 1
ATOM 1793 C CA . TRP A 1 251 ? 10.046 1.069 1.523 1.00 97.19 251 TRP A CA 1
ATOM 1794 C C . TRP A 1 251 ? 10.236 -0.441 1.372 1.00 97.19 251 TRP A C 1
ATOM 1796 O O . TRP A 1 251 ? 11.092 -1.060 2.007 1.00 97.19 251 TRP A O 1
ATOM 1806 N N . VAL A 1 252 ? 9.442 -1.028 0.478 1.00 97.75 252 VAL A N 1
ATOM 1807 C CA . VAL A 1 252 ? 9.555 -2.421 0.030 1.00 97.75 252 VAL A CA 1
ATOM 1808 C C . VAL A 1 252 ? 9.653 -2.479 -1.491 1.00 97.75 252 VAL A C 1
ATOM 1810 O O . VAL A 1 252 ? 9.015 -1.693 -2.194 1.00 97.75 252 VAL A O 1
ATOM 1813 N N . ALA A 1 253 ? 10.446 -3.410 -2.021 1.00 98.06 253 ALA A N 1
ATOM 1814 C CA . ALA A 1 253 ? 10.417 -3.723 -3.447 1.00 98.06 253 ALA A CA 1
ATOM 1815 C C . ALA A 1 253 ? 9.140 -4.533 -3.733 1.00 98.06 253 ALA A C 1
ATOM 1817 O O . ALA A 1 253 ? 9.012 -5.645 -3.211 1.00 98.06 253 ALA A O 1
ATOM 1818 N N . PRO A 1 254 ? 8.179 -4.025 -4.526 1.00 97.75 254 PRO A N 1
ATOM 1819 C CA . PRO A 1 254 ? 6.970 -4.772 -4.804 1.00 97.75 254 PRO A CA 1
ATOM 1820 C C . PRO A 1 254 ? 7.279 -5.910 -5.770 1.00 97.75 254 PRO A C 1
ATOM 1822 O O . PRO A 1 254 ? 7.912 -5.723 -6.810 1.00 97.75 254 PRO A O 1
ATOM 1825 N N . SER A 1 255 ? 6.778 -7.095 -5.443 1.00 97.50 255 SER A N 1
ATOM 1826 C CA . SER A 1 255 ? 6.802 -8.252 -6.329 1.00 97.50 255 SER A CA 1
ATOM 1827 C C . SER A 1 255 ? 5.452 -8.970 -6.283 1.00 97.50 255 SER A C 1
ATOM 1829 O O . SER A 1 255 ? 4.761 -8.884 -5.268 1.00 97.50 255 SER A O 1
ATOM 1831 N N . PRO A 1 256 ? 5.026 -9.654 -7.361 1.00 97.75 256 PRO A N 1
ATOM 1832 C CA . PRO A 1 256 ? 3.778 -10.411 -7.348 1.00 97.75 256 PRO A CA 1
ATOM 1833 C C . PRO A 1 256 ? 3.720 -11.402 -6.178 1.00 97.75 256 PRO A C 1
ATOM 1835 O O . PRO A 1 256 ? 4.624 -12.216 -6.000 1.00 97.75 256 PRO A O 1
ATOM 1838 N N . GLY A 1 257 ? 2.644 -11.335 -5.395 1.00 95.94 257 GLY A N 1
ATOM 1839 C CA . GLY A 1 257 ? 2.434 -12.128 -4.184 1.00 95.94 257 GLY A CA 1
ATOM 1840 C C . GLY A 1 257 ? 2.988 -11.507 -2.898 1.00 95.94 257 GLY A C 1
ATOM 1841 O O . GLY A 1 257 ? 2.709 -12.033 -1.823 1.00 95.94 257 GLY A O 1
ATOM 1842 N N . THR A 1 258 ? 3.730 -10.394 -2.966 1.00 97.56 258 THR A N 1
ATOM 1843 C CA . THR A 1 258 ? 4.130 -9.648 -1.766 1.00 97.56 258 THR A CA 1
ATOM 1844 C C . THR A 1 258 ? 2.889 -9.116 -1.059 1.00 97.56 258 THR A C 1
ATOM 1846 O O . THR A 1 258 ? 2.102 -8.380 -1.655 1.00 97.56 258 THR A O 1
ATOM 1849 N N . THR A 1 259 ? 2.741 -9.450 0.223 1.00 98.50 259 THR A N 1
ATOM 1850 C CA . THR A 1 259 ? 1.677 -8.914 1.074 1.00 98.50 259 THR A CA 1
ATOM 1851 C C . THR A 1 259 ? 2.265 -8.026 2.156 1.00 98.50 259 THR A C 1
ATOM 1853 O O . THR A 1 259 ? 3.205 -8.404 2.857 1.00 98.50 259 THR A O 1
ATOM 1856 N N . VAL A 1 260 ? 1.709 -6.825 2.280 1.00 98.50 260 VAL A N 1
ATOM 1857 C CA . VAL A 1 260 ? 2.119 -5.815 3.249 1.00 98.50 260 VAL A CA 1
ATOM 1858 C C . VAL A 1 260 ? 0.930 -5.473 4.135 1.00 98.50 260 VAL A C 1
ATOM 1860 O O . VAL A 1 260 ? -0.151 -5.150 3.646 1.00 98.50 260 VAL A O 1
ATOM 1863 N N . CYS A 1 261 ? 1.129 -5.538 5.444 1.00 98.56 261 CYS A N 1
ATOM 1864 C CA . CYS A 1 261 ? 0.196 -5.035 6.439 1.00 98.56 261 CYS A CA 1
ATOM 1865 C C . CYS A 1 261 ? 0.630 -3.623 6.839 1.00 98.56 261 CYS A C 1
ATOM 1867 O O . CYS A 1 261 ? 1.743 -3.441 7.323 1.00 98.56 261 CYS A O 1
ATOM 1869 N N . VAL A 1 262 ? -0.231 -2.631 6.651 1.00 98.25 262 VAL A N 1
ATOM 1870 C CA . VAL A 1 262 ? 0.062 -1.209 6.854 1.00 98.25 262 VAL A CA 1
ATOM 1871 C C .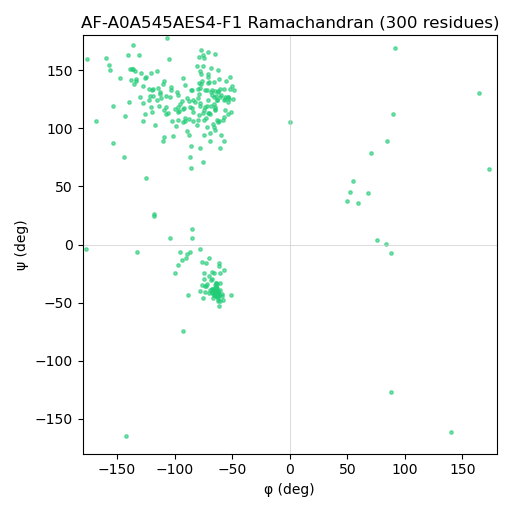 VAL A 1 262 ? -0.875 -0.652 7.916 1.00 98.25 262 VAL A C 1
ATOM 1873 O O . VAL A 1 262 ? -2.078 -0.891 7.868 1.00 98.25 262 VAL A O 1
ATOM 1876 N N . LEU A 1 263 ? -0.339 0.090 8.880 1.00 97.56 263 LEU A N 1
ATOM 1877 C CA . LEU A 1 263 ? -1.127 0.926 9.779 1.00 97.56 263 LEU A CA 1
ATOM 1878 C C . LEU A 1 263 ? -1.105 2.359 9.244 1.00 97.56 263 LEU A C 1
ATOM 1880 O O . LEU A 1 263 ? -0.038 2.977 9.230 1.00 97.56 263 LEU A O 1
ATOM 1884 N N . THR A 1 264 ? -2.258 2.874 8.814 1.00 96.94 264 THR A N 1
ATOM 1885 C CA . THR A 1 264 ? -2.367 4.226 8.238 1.00 96.94 264 THR A CA 1
ATOM 1886 C C . THR A 1 264 ? -2.049 5.310 9.265 1.00 96.94 264 THR A C 1
ATOM 1888 O O . THR A 1 264 ? -1.952 5.054 10.475 1.00 96.94 264 THR A O 1
ATOM 1891 N N . SER A 1 265 ? -1.787 6.527 8.795 1.00 94.50 265 SER A N 1
ATOM 1892 C CA . SER A 1 265 ? -1.413 7.631 9.679 1.00 94.50 265 SER A CA 1
ATOM 1893 C C . SER A 1 265 ? -2.620 8.215 10.395 1.00 94.50 265 SER A C 1
ATOM 1895 O O . SER A 1 265 ? -3.544 8.743 9.781 1.00 94.50 265 SER A O 1
ATOM 1897 N N . ARG A 1 266 ? -2.582 8.210 11.730 1.00 90.44 266 ARG A N 1
ATOM 1898 C CA . ARG A 1 266 ? -3.604 8.871 12.547 1.00 90.44 266 ARG A CA 1
ATOM 1899 C C . ARG A 1 266 ? -3.703 10.366 12.253 1.00 90.44 266 ARG A C 1
ATOM 1901 O O . ARG A 1 266 ? -4.804 10.896 12.149 1.00 90.44 266 ARG A O 1
ATOM 1908 N N . LEU A 1 267 ? -2.562 11.041 12.111 1.00 88.50 267 LEU A N 1
ATOM 1909 C CA . LEU A 1 267 ? -2.527 12.481 11.848 1.00 88.50 267 LEU A CA 1
ATOM 1910 C C . LEU A 1 267 ? -3.153 12.812 10.486 1.00 88.50 267 LEU A C 1
ATOM 1912 O O . LEU A 1 267 ? -3.895 13.789 10.372 1.00 88.50 267 LEU A O 1
ATOM 1916 N N . ALA A 1 268 ? -2.895 11.981 9.470 1.00 89.12 268 ALA A N 1
ATOM 1917 C CA . ALA A 1 268 ? -3.508 12.127 8.153 1.00 89.12 268 ALA A CA 1
ATOM 1918 C C . ALA A 1 268 ? -5.021 11.861 8.207 1.00 89.12 268 ALA A C 1
ATOM 1920 O O . ALA A 1 268 ? -5.800 12.677 7.701 1.00 89.12 268 ALA A O 1
ATOM 1921 N N . ALA A 1 269 ? -5.436 10.785 8.881 1.00 90.62 269 ALA A N 1
ATOM 1922 C CA . ALA A 1 269 ? -6.834 10.400 9.026 1.00 90.62 269 ALA A CA 1
ATOM 1923 C C . ALA A 1 269 ? -7.661 11.465 9.772 1.00 90.62 269 ALA A C 1
ATOM 1925 O O . ALA A 1 269 ? -8.702 11.903 9.277 1.00 90.62 269 ALA A O 1
ATOM 1926 N N . GLU A 1 270 ? -7.181 11.961 10.919 1.00 91.00 270 GLU A N 1
ATOM 1927 C CA . GLU A 1 270 ? -7.895 12.953 11.738 1.00 91.00 270 GLU A CA 1
ATOM 1928 C C . GLU A 1 270 ? -8.148 14.261 10.977 1.00 91.00 270 GLU A C 1
ATOM 1930 O O . GLU A 1 270 ? -9.243 14.823 11.061 1.00 91.00 270 GLU A O 1
ATOM 1935 N N . SER A 1 271 ? -7.178 14.720 10.177 1.00 89.50 271 SER A N 1
ATOM 1936 C CA . SER A 1 271 ? -7.324 15.936 9.360 1.00 89.50 271 SER A CA 1
ATOM 1937 C C . SER A 1 271 ? -8.466 15.845 8.337 1.00 89.50 271 SER A C 1
ATOM 1939 O O . SER A 1 271 ? -9.046 16.861 7.953 1.00 89.50 271 SER A O 1
ATOM 1941 N N . GLN A 1 272 ? -8.829 14.620 7.953 1.00 90.44 272 GLN A N 1
ATOM 1942 C CA . GLN A 1 272 ? -9.893 14.300 7.005 1.00 90.44 272 GLN A CA 1
ATOM 1943 C C . GLN A 1 272 ? -11.167 13.778 7.685 1.00 90.44 272 GLN A C 1
ATOM 1945 O O . GLN A 1 272 ? -12.108 13.392 6.994 1.00 90.44 272 GLN A O 1
ATOM 1950 N N . GLN A 1 273 ? -11.221 13.777 9.024 1.00 93.00 273 GLN A N 1
ATOM 1951 C CA . GLN A 1 273 ? -12.315 13.185 9.808 1.00 93.00 273 GLN A CA 1
ATOM 1952 C C . GLN A 1 273 ? -12.501 11.681 9.527 1.00 93.00 273 GLN A C 1
ATOM 1954 O O . GLN A 1 273 ? -13.621 11.168 9.520 1.00 93.00 273 GLN A O 1
ATOM 1959 N N . LEU A 1 274 ? -11.395 10.977 9.288 1.00 93.06 274 LEU A N 1
ATOM 1960 C CA . LEU A 1 274 ? -11.336 9.535 9.078 1.00 93.06 274 LEU A CA 1
ATOM 1961 C C . LEU A 1 274 ? -10.771 8.830 10.319 1.00 93.06 274 LEU A C 1
ATOM 1963 O O . LEU A 1 274 ? -10.104 9.431 11.160 1.00 93.06 274 LEU A O 1
ATOM 1967 N N . THR A 1 275 ? -11.049 7.534 10.425 1.00 93.69 275 THR A N 1
ATOM 1968 C CA . THR A 1 275 ? -10.458 6.642 11.430 1.00 93.69 275 THR A CA 1
ATOM 1969 C C . THR A 1 275 ? -9.214 5.972 10.865 1.00 93.69 275 THR A C 1
ATOM 1971 O O . THR A 1 275 ? -9.245 5.540 9.714 1.00 93.69 275 THR A O 1
ATOM 1974 N N . THR A 1 276 ? -8.190 5.773 11.694 1.00 95.56 276 THR A N 1
ATOM 1975 C CA . THR A 1 276 ? -7.030 4.942 11.349 1.00 95.56 276 THR A CA 1
ATOM 1976 C C . THR A 1 276 ? -7.456 3.530 10.943 1.00 95.56 276 THR A C 1
ATOM 1978 O O . THR A 1 276 ? -8.349 2.925 11.548 1.00 95.56 276 THR A O 1
ATOM 1981 N N . LYS A 1 277 ? -6.789 2.989 9.925 1.00 97.38 277 LYS A N 1
ATOM 1982 C CA . LYS A 1 277 ? -7.041 1.663 9.374 1.00 97.38 277 LYS A CA 1
ATOM 1983 C C . LYS A 1 277 ? -5.807 0.781 9.454 1.00 97.38 277 LYS A C 1
ATOM 1985 O O . LYS A 1 277 ? -4.668 1.225 9.327 1.00 97.38 277 LYS A O 1
ATOM 1990 N N . LEU A 1 278 ? -6.061 -0.509 9.626 1.00 98.12 278 LEU A N 1
ATOM 1991 C CA . LEU A 1 278 ? -5.103 -1.564 9.348 1.00 98.12 278 LEU A CA 1
ATOM 1992 C C . LEU A 1 278 ? -5.411 -2.104 7.954 1.00 98.12 278 LEU A C 1
ATOM 1994 O O . LEU A 1 278 ? -6.505 -2.615 7.730 1.00 98.12 278 LEU A O 1
ATOM 1998 N N . VAL A 1 279 ? -4.473 -1.988 7.025 1.00 98.50 279 VAL A N 1
ATOM 1999 C CA . VAL A 1 279 ? -4.665 -2.308 5.609 1.00 98.50 279 VAL A CA 1
ATOM 2000 C C . VAL A 1 279 ? -3.778 -3.485 5.227 1.00 98.50 279 VAL A C 1
ATOM 2002 O O . VAL A 1 279 ? -2.566 -3.441 5.402 1.00 98.50 279 VAL A O 1
ATOM 2005 N N . ARG A 1 280 ? -4.375 -4.540 4.680 1.00 98.50 280 ARG A N 1
ATOM 2006 C CA . ARG A 1 280 ? -3.689 -5.577 3.911 1.00 98.50 280 ARG A CA 1
ATOM 2007 C C . ARG A 1 280 ? -3.605 -5.113 2.462 1.00 98.50 280 ARG A C 1
ATOM 2009 O O . ARG A 1 280 ? -4.637 -4.981 1.808 1.00 98.50 280 ARG A O 1
ATOM 2016 N N . MET A 1 281 ? -2.392 -4.952 1.952 1.00 98.62 281 MET A N 1
ATOM 2017 C CA . MET A 1 281 ? -2.108 -4.760 0.534 1.00 98.62 281 MET A CA 1
ATOM 2018 C C . MET A 1 281 ? -1.428 -6.010 -0.020 1.00 98.62 281 MET A C 1
ATOM 2020 O O . MET A 1 281 ? -0.313 -6.328 0.381 1.00 98.62 281 MET A O 1
ATOM 2024 N N . ASN A 1 282 ? -2.073 -6.698 -0.957 1.00 98.44 282 ASN A N 1
ATOM 2025 C CA . ASN A 1 282 ? -1.485 -7.823 -1.679 1.00 98.44 282 ASN A CA 1
ATOM 2026 C C . ASN A 1 282 ? -1.171 -7.403 -3.122 1.00 98.44 282 ASN A C 1
ATOM 2028 O O . ASN A 1 282 ? -2.071 -7.054 -3.886 1.00 98.44 282 ASN A O 1
ATOM 2032 N N . VAL A 1 283 ? 0.103 -7.449 -3.507 1.00 98.38 283 VAL A N 1
ATOM 2033 C CA . VAL A 1 283 ? 0.551 -7.119 -4.863 1.00 98.38 283 VAL A CA 1
ATOM 2034 C C . VAL A 1 283 ? 0.147 -8.244 -5.818 1.00 98.38 283 VAL A C 1
ATOM 2036 O O . VAL A 1 283 ? 0.727 -9.328 -5.799 1.00 98.38 283 VAL A O 1
ATOM 2039 N N . GLU A 1 284 ? -0.834 -8.003 -6.688 1.00 98.31 284 GLU A N 1
ATOM 2040 C CA . GLU A 1 284 ? -1.265 -8.992 -7.684 1.00 98.31 284 GLU A CA 1
ATOM 2041 C C . GLU A 1 284 ? -0.259 -9.105 -8.832 1.00 98.31 284 GLU A C 1
ATOM 2043 O O . GLU A 1 284 ? 0.098 -10.208 -9.253 1.00 98.31 284 GLU A 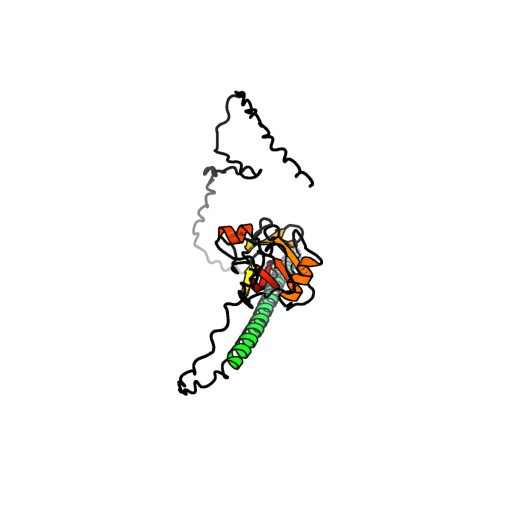O 1
ATOM 2048 N N . SER A 1 285 ? 0.190 -7.964 -9.357 1.00 98.12 285 SER A N 1
ATOM 2049 C CA . SER A 1 285 ? 1.108 -7.916 -10.490 1.00 98.12 285 SER A CA 1
ATOM 2050 C C . SER A 1 285 ? 1.910 -6.623 -10.528 1.00 98.12 285 SER A C 1
ATOM 2052 O O . SER A 1 285 ? 1.412 -5.564 -10.153 1.00 98.12 285 SER A O 1
ATOM 2054 N N . VAL A 1 286 ? 3.119 -6.720 -11.078 1.00 98.19 286 VAL A N 1
ATOM 2055 C CA . VAL A 1 286 ? 3.930 -5.583 -11.520 1.00 98.19 286 VAL A CA 1
ATOM 2056 C C . VAL A 1 286 ? 4.165 -5.771 -13.017 1.00 98.19 286 VAL A C 1
ATOM 2058 O O . VAL A 1 286 ? 4.758 -6.769 -13.432 1.00 98.19 286 VAL A O 1
ATOM 2061 N N . GLU A 1 287 ? 3.613 -4.881 -13.834 1.00 98.19 287 GLU A N 1
ATOM 2062 C CA . GLU A 1 287 ? 3.702 -4.942 -15.293 1.00 98.19 287 GLU A CA 1
ATOM 2063 C C . GLU A 1 287 ? 5.082 -4.472 -15.790 1.00 98.19 287 GLU A C 1
ATOM 2065 O O . GLU A 1 287 ? 5.888 -3.910 -15.051 1.00 98.19 287 GLU A O 1
ATOM 2070 N N . ALA A 1 288 ? 5.382 -4.722 -17.068 1.00 96.38 288 ALA A N 1
ATOM 2071 C CA . ALA A 1 288 ? 6.690 -4.410 -17.652 1.00 96.38 288 ALA A CA 1
ATOM 2072 C C . ALA A 1 288 ? 6.983 -2.900 -17.748 1.00 96.38 288 ALA A C 1
ATOM 2074 O O . ALA A 1 288 ? 8.144 -2.506 -17.804 1.00 96.38 288 ALA A O 1
ATOM 2075 N N . ASP A 1 289 ? 5.942 -2.066 -17.772 1.00 95.50 289 ASP A N 1
ATOM 2076 C CA . ASP A 1 289 ? 6.045 -0.605 -17.687 1.00 95.50 289 ASP A CA 1
ATOM 2077 C C . ASP A 1 289 ? 6.126 -0.096 -16.235 1.00 95.50 289 ASP A C 1
ATOM 2079 O O . ASP A 1 289 ? 6.100 1.109 -15.989 1.00 95.50 289 ASP A O 1
ATOM 2083 N N . GLY A 1 290 ? 6.218 -1.020 -15.276 1.00 97.38 290 GLY A N 1
ATOM 2084 C CA . GLY A 1 290 ? 6.239 -0.742 -13.853 1.00 97.38 290 GLY A CA 1
ATOM 2085 C C . GLY A 1 290 ? 4.858 -0.558 -13.235 1.00 97.38 290 GLY A C 1
ATOM 2086 O O . GLY A 1 290 ? 4.806 -0.324 -12.039 1.00 97.38 290 GLY A O 1
ATOM 2087 N N . SER A 1 291 ? 3.746 -0.663 -13.972 1.00 98.25 291 SER A N 1
ATOM 2088 C CA . SER A 1 291 ? 2.410 -0.526 -13.374 1.00 98.25 291 SER A CA 1
ATOM 2089 C C . SER A 1 291 ? 2.171 -1.575 -12.292 1.00 98.25 291 SER A C 1
ATOM 2091 O O . SER A 1 291 ? 2.310 -2.774 -12.533 1.00 98.25 291 SER A O 1
ATOM 2093 N N . LEU A 1 292 ? 1.745 -1.137 -11.113 1.00 98.44 292 LEU A N 1
ATOM 2094 C CA . LEU A 1 292 ? 1.388 -2.000 -9.994 1.00 98.44 292 LEU A CA 1
ATOM 2095 C C . LEU A 1 292 ? -0.128 -2.195 -9.964 1.00 98.44 292 LEU A C 1
ATOM 2097 O O . LEU A 1 292 ? -0.887 -1.225 -9.990 1.00 98.44 292 LEU A O 1
ATOM 2101 N N . ALA A 1 293 ? -0.569 -3.446 -9.853 1.00 98.50 293 ALA A N 1
ATOM 2102 C CA . ALA A 1 293 ? -1.926 -3.784 -9.444 1.00 98.50 293 ALA A CA 1
ATOM 2103 C C . ALA A 1 293 ? -1.872 -4.451 -8.069 1.00 98.50 293 ALA A C 1
ATOM 2105 O O . ALA A 1 293 ? -1.147 -5.431 -7.882 1.00 98.50 293 ALA A O 1
ATOM 2106 N N . ALA A 1 294 ? -2.633 -3.922 -7.117 1.00 98.44 294 ALA A N 1
ATOM 2107 C CA . ALA A 1 294 ? -2.697 -4.431 -5.757 1.00 98.44 294 ALA A CA 1
ATOM 2108 C C . ALA A 1 294 ? -4.147 -4.540 -5.288 1.00 98.44 294 ALA A C 1
ATOM 2110 O O . ALA A 1 294 ? -4.984 -3.697 -5.602 1.00 98.44 294 ALA A O 1
ATOM 2111 N N . GLU A 1 295 ? -4.432 -5.586 -4.529 1.00 98.50 295 GLU A N 1
ATOM 2112 C CA . GLU A 1 295 ? -5.712 -5.795 -3.869 1.00 98.50 295 GLU A CA 1
ATOM 2113 C C . GLU A 1 295 ? -5.614 -5.313 -2.419 1.00 98.50 295 GLU A C 1
ATOM 2115 O O . GLU A 1 295 ? -4.689 -5.695 -1.693 1.00 98.50 295 GLU A O 1
ATOM 2120 N N . LEU A 1 296 ? -6.557 -4.467 -2.005 1.00 98.56 296 LEU A N 1
ATOM 2121 C CA . LEU A 1 296 ? -6.604 -3.867 -0.679 1.00 98.56 296 LEU A CA 1
ATOM 2122 C C . LEU A 1 296 ? -7.799 -4.386 0.121 1.00 98.56 296 LEU A C 1
ATOM 2124 O O . LEU A 1 296 ? -8.943 -4.324 -0.327 1.00 98.56 296 LEU A O 1
ATOM 2128 N N . THR A 1 297 ? -7.535 -4.797 1.355 1.00 98.69 297 THR A N 1
ATOM 2129 C CA . THR A 1 297 ? -8.555 -5.056 2.376 1.00 98.69 297 THR A CA 1
ATOM 2130 C C . THR A 1 297 ? -8.178 -4.283 3.625 1.00 98.69 297 THR A C 1
ATOM 2132 O O . THR A 1 297 ? -7.012 -4.283 4.006 1.00 98.69 297 THR A O 1
ATOM 2135 N N . ALA A 1 298 ? -9.131 -3.627 4.276 1.00 98.50 298 ALA A N 1
ATOM 2136 C CA . ALA A 1 298 ? -8.844 -2.823 5.454 1.00 98.50 298 ALA A CA 1
ATOM 2137 C C . ALA A 1 298 ? -9.843 -3.033 6.575 1.00 98.50 298 ALA A C 1
ATOM 2139 O O . ALA A 1 298 ? -11.029 -3.274 6.344 1.00 98.50 298 ALA A O 1
ATOM 2140 N N . TRP A 1 299 ? -9.353 -2.839 7.794 1.00 98.44 299 TRP A N 1
ATOM 2141 C CA . TRP A 1 299 ? -10.140 -2.867 9.012 1.00 98.44 299 TRP A CA 1
ATOM 2142 C C . TRP A 1 299 ? -9.964 -1.578 9.809 1.00 98.44 299 TRP A C 1
ATOM 2144 O O . TRP A 1 299 ? -8.869 -1.018 9.858 1.00 98.44 299 TRP A O 1
ATOM 2154 N N . VAL A 1 300 ? -11.036 -1.120 10.447 1.00 96.88 300 VAL A N 1
ATOM 2155 C CA . VAL A 1 300 ? -11.016 0.009 11.380 1.00 96.88 300 VAL A CA 1
ATOM 2156 C C . VAL A 1 300 ? -10.243 -0.396 12.633 1.00 96.88 300 VAL A C 1
ATOM 2158 O O . VAL A 1 300 ? -10.481 -1.470 13.196 1.00 96.88 300 VAL A O 1
ATOM 2161 N N . VAL A 1 301 ? -9.311 0.457 13.062 1.00 95.19 301 VAL A N 1
ATOM 2162 C CA . VAL A 1 301 ? -8.622 0.305 14.348 1.00 95.19 301 VAL A CA 1
ATOM 2163 C C . VAL A 1 301 ? -9.524 0.883 15.452 1.00 95.19 301 VAL A C 1
ATOM 2165 O O . VAL A 1 301 ? -9.928 2.040 15.323 1.00 95.19 301 VAL A O 1
ATOM 2168 N N . PRO A 1 302 ? -9.889 0.092 16.480 1.00 90.94 302 PRO A N 1
ATOM 2169 C CA . PRO A 1 302 ? -10.835 0.500 17.522 1.00 90.94 302 PRO A CA 1
ATOM 2170 C C . PRO A 1 302 ? -10.252 1.456 18.570 1.00 90.94 302 PRO A C 1
ATOM 2172 O O . PRO A 1 302 ? -9.009 1.509 18.716 1.00 90.94 302 PRO A O 1
#

pLDDT: mean 75.91, std 21.42, range [31.84, 98.69]

Organism: NCBI:txid2593070

Secondary structure (DSSP, 8-state):
--PPPPP--------------------------EEEETTEEEE--------------PPPP----------------SSSHHHHHHHHHHHHHHHHHHHHHHHHHHHHHHHHHHHHHHHHHHHHHHSTT-----------PPPPPP-PPPPP-PPPPP---TTS--TTS--EEEEEEEEEEE---STT-EEEETTTTEES-SS--SEEEEEETTEEEEE-TTSSEEEEES-SS--HHHHHHHHHHS-B-SEE---TT-EEEEE--HHHHHHTT---EEEEEEEEEE-TT--EEEEEEEEE--

Sequence (302 aa):
MAAPPRSPDGPLDVRGEEPDWSVYDEPGTRFGRSATVYGRTVTDYEPDEDLLGFVGVADLPAGRHSASEGRLSGTLAAAGLPVVALGIAVVALLIAGIATVTGIIAVGRATSAEGAAKRAAVAAASDEHAVDPEASAQAAAPAPVPSSAPPSPSPSPSPTDPDRLDPGANYELAYADQLVRVQPSTCEGTDLDLDQPRVLPVSGADASYRSCADGLHLDFDQASRFAVIDNRDPSARDCVNAVRADPGVGWVAPSPGTTVCVLTSRLAAESQQLTTKLVRMNVESVEADGSLAAELTAWVVP

Nearest PDB structures (foldseek):
  6vsh-assembly1_A  TM=2.498E-01  e=1.964E-01  Stenotrophomonas maltophilia
  3gke-assembly1_C  TM=2.521E-01  e=2.195E-01  Stenotrophomonas maltophilia
  3gl2-assembly1_C  TM=2.915E-01  e=7.889E-01  Stenotrophomonas maltophilia
  3gl0-assembly1_A  TM=2.503E-01  e=1.921E+00  Stenotrophomonas maltophilia